Protein AF-A0A8H6VJY7-F1 (afdb_monomer_lite)

Radius of gyration: 23.69 Å; chains: 1; bounding box: 43×48×94 Å

Foldseek 3Di:
DPPPPPPQKDKDFPQVVVVLVVQVVVCVVPVVDWGKDKDFQPVPDDPQKDKAQLCVVCVVDPPPCPVPNRMIIIGGDDDPPRMDMGTSVLLLQLPPVDPDCVVVPDDDDRPNDPNVSNQVSLQVVLVSDDLQCSLLSSLLSCLNVCVPCVPVSLVSSLPGDHPPCVLPDPPLDDPDDDNSPRSSVSSSVSVVVSSVVPPDDDDPPVVVVVVVVVVVVVVVVCCPDPVNVVVVVVVVVVD

Sequence (239 aa):
MGEDRPTYFSSWSQSLCFVLSRARDEARRHPDCKTYISVLDTNKLTEDAVILHTSDMKSVIHGAFSRYAHECLAYGKIHSPAYATVSLADIEIAGLAYFNDSLLGAGYEQQSGDLQTGLSAAQKIADLFPDDVQVVVQAYLLAVKAEEHHDEILNALKNLDIPASWLGDAKLTSEINMHGSVDAARALAIIKDLIASKKPDTVSKTTIQSRRSMEKLEQERRDNTPVGAVWKQFSELGS

Organism: NCBI:txid685502

pLDDT: mean 72.51, std 16.52, range [36.56, 94.12]

Structure (mmCIF, N/CA/C/O backbone):
data_AF-A0A8H6VJY7-F1
#
_entry.id   AF-A0A8H6VJY7-F1
#
loop_
_atom_site.group_PDB
_atom_site.id
_atom_site.type_symbol
_atom_site.label_atom_id
_atom_site.label_alt_id
_atom_site.label_comp_id
_atom_site.label_asym_id
_atom_site.label_entity_id
_atom_site.label_seq_id
_atom_site.pdbx_PDB_ins_code
_atom_site.Cartn_x
_atom_site.Cartn_y
_atom_site.Cartn_z
_atom_site.occupancy
_atom_site.B_iso_or_equiv
_atom_site.auth_seq_id
_atom_site.auth_comp_id
_atom_site.auth_asym_id
_atom_site.auth_atom_id
_atom_site.pdbx_PDB_model_num
ATOM 1 N N . MET A 1 1 ? 4.635 -8.827 -38.091 1.00 38.94 1 MET A N 1
ATOM 2 C CA . MET A 1 1 ? 3.665 -8.897 -36.982 1.00 38.94 1 MET A CA 1
ATOM 3 C C . MET A 1 1 ? 4.148 -10.010 -36.079 1.00 38.94 1 MET A C 1
ATOM 5 O O . MET A 1 1 ? 4.195 -11.140 -36.542 1.00 38.94 1 MET A O 1
ATOM 9 N N . GLY A 1 2 ? 4.662 -9.685 -34.892 1.00 42.00 2 GLY A N 1
ATOM 10 C CA . GLY A 1 2 ? 5.022 -10.719 -33.923 1.00 42.00 2 GLY A CA 1
ATOM 11 C C . GLY A 1 2 ? 3.738 -11.379 -33.445 1.00 42.00 2 GLY A C 1
ATOM 12 O O . GLY A 1 2 ? 2.792 -10.668 -33.119 1.00 42.00 2 GLY A O 1
ATOM 13 N N . GLU A 1 3 ? 3.673 -12.706 -33.489 1.00 45.06 3 GLU A N 1
ATOM 14 C CA . GLU A 1 3 ? 2.581 -13.442 -32.859 1.00 45.06 3 GLU A CA 1
ATOM 15 C C . GLU A 1 3 ? 2.567 -13.078 -31.376 1.00 45.06 3 GLU A C 1
ATOM 17 O O . GLU A 1 3 ? 3.529 -13.352 -30.652 1.00 45.06 3 GLU A O 1
ATOM 22 N N . ASP A 1 4 ? 1.491 -12.417 -30.958 1.00 47.84 4 ASP A N 1
ATOM 23 C CA . ASP A 1 4 ? 1.190 -12.108 -29.569 1.00 47.84 4 ASP A CA 1
ATOM 24 C C . ASP A 1 4 ? 1.019 -13.452 -28.853 1.00 47.84 4 ASP A C 1
ATOM 26 O O . ASP A 1 4 ? -0.035 -14.087 -28.913 1.00 47.84 4 ASP A O 1
ATOM 30 N N . ARG A 1 5 ? 2.103 -13.979 -28.277 1.00 49.00 5 ARG A N 1
ATOM 31 C CA . ARG A 1 5 ? 2.013 -15.178 -27.447 1.00 49.00 5 ARG A CA 1
ATOM 32 C C . ARG A 1 5 ? 1.294 -14.746 -26.178 1.00 49.00 5 ARG A C 1
ATOM 34 O O . ARG A 1 5 ? 1.868 -13.946 -25.441 1.00 49.00 5 ARG A O 1
ATOM 41 N N . PRO A 1 6 ? 0.074 -15.238 -25.905 1.00 55.75 6 PRO A N 1
ATOM 42 C CA . PRO A 1 6 ? -0.624 -14.856 -24.694 1.00 55.75 6 PRO A CA 1
ATOM 43 C C . PRO A 1 6 ? 0.242 -15.246 -23.499 1.00 55.75 6 PRO A C 1
ATOM 45 O O . PRO A 1 6 ? 0.591 -16.415 -23.313 1.00 55.75 6 PRO A O 1
ATOM 48 N N . THR A 1 7 ? 0.626 -14.257 -22.698 1.00 55.25 7 THR A N 1
ATOM 49 C CA . THR A 1 7 ? 1.239 -14.521 -21.403 1.00 55.25 7 THR A CA 1
ATOM 50 C C . THR A 1 7 ? 0.140 -15.094 -20.519 1.00 55.25 7 THR A C 1
ATOM 52 O O . THR A 1 7 ? -0.769 -14.384 -20.101 1.00 55.25 7 THR A O 1
ATOM 55 N N . TYR A 1 8 ? 0.179 -16.404 -20.284 1.00 70.38 8 TYR A N 1
ATOM 56 C CA . TYR A 1 8 ? -0.870 -17.101 -19.534 1.00 70.38 8 TYR A CA 1
ATOM 57 C C . TYR A 1 8 ? -0.895 -16.744 -18.042 1.00 70.38 8 TYR A C 1
ATOM 59 O O . TYR A 1 8 ? -1.865 -17.052 -17.355 1.00 70.38 8 TYR A O 1
ATOM 67 N N . PHE A 1 9 ? 0.165 -16.114 -17.535 1.00 79.56 9 PHE A N 1
ATOM 68 C CA . PHE A 1 9 ? 0.280 -15.711 -16.143 1.00 79.56 9 PHE A CA 1
ATOM 69 C C . PHE A 1 9 ? 1.043 -14.391 -16.005 1.00 79.56 9 PHE A C 1
ATOM 71 O O . PHE A 1 9 ? 1.867 -14.038 -16.846 1.00 79.56 9 PHE A O 1
ATOM 78 N N . SER A 1 10 ? 0.805 -13.683 -14.908 1.00 84.12 10 SER A N 1
ATOM 79 C CA . SER A 1 10 ? 1.611 -12.542 -14.463 1.00 84.12 10 SER A CA 1
ATOM 80 C C . SER A 1 10 ? 2.251 -12.868 -13.113 1.00 84.12 10 SER A C 1
ATOM 82 O O . SER A 1 10 ? 1.653 -13.585 -12.312 1.00 84.12 10 SER A O 1
ATOM 84 N N . SER A 1 11 ? 3.478 -12.393 -12.879 1.00 86.62 11 SER A N 1
ATOM 85 C CA . SER A 1 11 ? 4.140 -12.537 -11.577 1.00 86.62 11 SER A CA 1
ATOM 86 C C . SER A 1 11 ? 3.848 -11.323 -10.698 1.00 86.62 11 SER A C 1
ATOM 88 O O . SER A 1 11 ? 3.899 -10.183 -11.163 1.00 86.62 11 SER A O 1
ATOM 90 N N . TRP A 1 12 ? 3.538 -11.588 -9.434 1.00 88.56 12 TRP A N 1
ATOM 91 C CA . TRP A 1 12 ? 3.196 -10.615 -8.406 1.00 88.56 12 TRP A CA 1
ATOM 92 C C . TRP A 1 12 ? 4.016 -10.896 -7.152 1.00 88.56 12 TRP A C 1
ATOM 94 O O . TRP A 1 12 ? 4.392 -12.033 -6.901 1.00 88.56 12 TRP A O 1
ATOM 104 N N . SER A 1 13 ? 4.278 -9.879 -6.335 1.00 84.62 13 SER A N 1
ATOM 105 C CA . SER A 1 13 ? 5.002 -10.027 -5.069 1.00 84.62 13 SER A CA 1
ATOM 106 C C . SER A 1 13 ? 4.197 -9.405 -3.939 1.00 84.62 13 SER A C 1
ATOM 108 O O . SER A 1 13 ? 3.707 -8.285 -4.065 1.00 84.62 13 SER A O 1
ATOM 110 N N . GLN A 1 14 ? 4.112 -10.111 -2.811 1.00 75.94 14 GLN A N 1
ATOM 111 C CA . GLN A 1 14 ? 3.552 -9.561 -1.571 1.00 75.94 14 GLN A CA 1
ATOM 112 C C . GLN A 1 14 ? 4.544 -8.634 -0.851 1.00 75.94 14 GLN A C 1
ATOM 114 O O . GLN A 1 14 ? 4.160 -7.851 0.014 1.00 75.94 14 GLN A O 1
ATOM 119 N N . SER A 1 15 ? 5.836 -8.707 -1.195 1.00 74.81 15 SER A N 1
ATOM 120 C CA . SER A 1 15 ? 6.858 -7.825 -0.636 1.00 74.81 15 SER A CA 1
ATOM 121 C C . SER A 1 15 ? 6.846 -6.485 -1.363 1.00 74.81 15 SER A C 1
ATOM 123 O O . SER A 1 15 ? 7.416 -6.351 -2.450 1.00 74.81 15 SER A O 1
ATOM 125 N N . LEU A 1 16 ? 6.238 -5.476 -0.736 1.00 75.56 16 LEU A N 1
ATOM 126 C CA . LEU A 1 16 ? 6.249 -4.113 -1.263 1.00 75.56 16 LEU A CA 1
ATOM 127 C C . LEU A 1 16 ? 7.675 -3.553 -1.363 1.00 75.56 16 LEU A C 1
ATOM 129 O O . LEU A 1 16 ? 7.988 -2.850 -2.313 1.00 75.56 16 LEU A O 1
ATOM 133 N N . CYS A 1 17 ? 8.569 -3.924 -0.446 1.00 73.25 17 CYS A N 1
ATOM 134 C CA . CYS A 1 17 ? 9.979 -3.525 -0.466 1.00 73.25 17 CYS A CA 1
ATOM 135 C C . CYS A 1 17 ? 10.674 -3.982 -1.756 1.00 73.25 17 CYS A C 1
ATOM 137 O O . CYS A 1 17 ? 11.338 -3.192 -2.429 1.00 73.25 17 CYS A O 1
ATOM 139 N N . PHE A 1 18 ? 10.476 -5.251 -2.128 1.00 77.44 18 PHE A N 1
ATOM 140 C CA . PHE A 1 18 ? 10.986 -5.796 -3.382 1.00 77.44 18 PHE A CA 1
ATOM 141 C C . PHE A 1 18 ? 10.383 -5.074 -4.592 1.00 77.44 18 PHE A C 1
ATOM 143 O O . PHE A 1 18 ? 11.117 -4.674 -5.496 1.00 77.44 18 PHE A O 1
ATOM 150 N N . VAL A 1 19 ? 9.063 -4.854 -4.589 1.00 83.81 19 VAL A N 1
ATOM 151 C CA . VAL A 1 19 ? 8.359 -4.149 -5.673 1.00 83.81 19 VAL A CA 1
ATOM 152 C C . VAL A 1 19 ? 8.885 -2.723 -5.840 1.00 83.81 19 VAL A C 1
ATOM 154 O O . VAL A 1 19 ? 9.162 -2.312 -6.962 1.00 83.81 19 VAL A O 1
ATOM 157 N N . LEU A 1 20 ? 9.087 -1.986 -4.746 1.00 82.94 20 LEU A N 1
ATOM 158 C CA . LEU A 1 20 ? 9.604 -0.618 -4.775 1.00 82.94 20 LEU A CA 1
ATOM 159 C C . LEU A 1 20 ? 11.051 -0.560 -5.263 1.00 82.94 20 LEU A C 1
ATOM 161 O O . LEU A 1 20 ? 11.378 0.294 -6.083 1.00 82.94 20 LEU A O 1
ATOM 165 N N . SER A 1 21 ? 11.907 -1.485 -4.820 1.00 81.12 21 SER A N 1
ATOM 166 C CA . SER A 1 21 ? 13.283 -1.590 -5.322 1.00 81.12 21 SER A CA 1
ATOM 167 C C . SER A 1 21 ? 13.304 -1.802 -6.840 1.00 81.12 21 SER A C 1
ATOM 169 O O . SER A 1 21 ? 13.981 -1.064 -7.556 1.00 81.12 21 SER A O 1
ATOM 171 N N . ARG A 1 22 ? 12.488 -2.734 -7.348 1.00 85.62 22 ARG A N 1
ATOM 172 C CA . ARG A 1 22 ? 12.353 -2.980 -8.790 1.00 85.62 22 ARG A CA 1
ATOM 173 C C . ARG A 1 22 ? 11.789 -1.776 -9.538 1.00 85.62 22 ARG A C 1
ATOM 175 O O . ARG A 1 22 ? 12.340 -1.403 -10.567 1.00 85.62 22 ARG A O 1
ATOM 182 N N . ALA A 1 23 ? 10.733 -1.153 -9.020 1.00 89.12 23 ALA A N 1
ATOM 183 C CA . ALA A 1 23 ? 10.110 0.016 -9.635 1.00 89.12 23 ALA A CA 1
ATOM 184 C C . ALA A 1 23 ? 11.097 1.187 -9.758 1.00 89.12 23 ALA A C 1
ATOM 186 O O . ALA A 1 23 ? 11.146 1.841 -10.796 1.00 89.12 23 ALA A O 1
ATOM 187 N N . ARG A 1 24 ? 11.935 1.418 -8.742 1.00 87.50 24 ARG A N 1
ATOM 188 C CA . ARG A 1 24 ? 12.992 2.440 -8.789 1.00 87.50 24 ARG A CA 1
ATOM 189 C C . ARG A 1 24 ? 14.054 2.128 -9.831 1.00 87.50 24 ARG A C 1
ATOM 191 O O . ARG A 1 24 ? 14.467 3.027 -10.556 1.00 87.50 24 ARG A O 1
ATOM 198 N N . ASP A 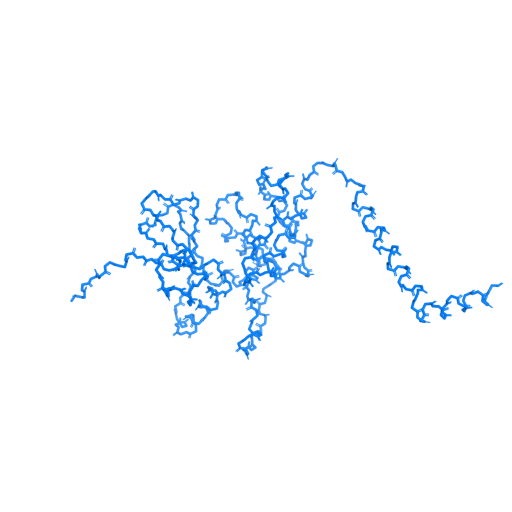1 25 ? 14.483 0.874 -9.932 1.00 88.12 25 ASP A N 1
ATOM 199 C CA . ASP A 1 25 ? 15.432 0.469 -10.969 1.00 88.12 25 ASP A CA 1
ATOM 200 C C . ASP A 1 25 ? 14.862 0.680 -12.376 1.00 88.12 25 ASP A C 1
ATOM 202 O O . ASP A 1 25 ? 15.576 1.180 -13.247 1.00 88.12 25 ASP A O 1
ATOM 206 N N . GLU A 1 26 ? 13.583 0.366 -12.599 1.00 89.75 26 GLU A N 1
ATOM 207 C CA . GLU A 1 26 ? 12.917 0.658 -13.874 1.00 89.75 26 GLU A CA 1
ATOM 208 C C . GLU A 1 26 ? 12.810 2.166 -14.134 1.00 89.75 26 GLU A C 1
ATOM 210 O O . GLU A 1 26 ? 13.147 2.619 -15.228 1.00 89.75 26 GLU A O 1
ATOM 215 N N . ALA A 1 27 ? 12.440 2.961 -13.126 1.00 90.44 27 ALA A N 1
ATOM 216 C CA . ALA A 1 27 ? 12.381 4.418 -13.238 1.00 90.44 27 ALA A CA 1
ATOM 217 C C . ALA A 1 27 ? 13.748 5.029 -13.598 1.00 90.44 27 ALA A C 1
ATOM 219 O O . ALA A 1 27 ? 13.822 5.948 -14.409 1.00 90.44 27 ALA A O 1
ATOM 220 N N . ARG A 1 28 ? 14.850 4.489 -13.054 1.00 88.88 28 ARG A N 1
ATOM 221 C CA . ARG A 1 28 ? 16.221 4.912 -13.401 1.00 88.88 28 ARG A CA 1
ATOM 222 C C . ARG A 1 28 ? 16.607 4.537 -14.831 1.00 88.88 28 ARG A C 1
ATOM 224 O O . ARG A 1 28 ? 17.318 5.298 -15.480 1.00 88.88 28 ARG A O 1
ATOM 231 N N . ARG A 1 29 ? 16.175 3.371 -15.325 1.00 91.75 29 ARG A N 1
ATOM 232 C CA . ARG A 1 29 ? 16.432 2.941 -16.714 1.00 91.75 29 ARG A CA 1
ATOM 233 C C . ARG A 1 29 ? 15.603 3.722 -17.729 1.00 91.75 29 ARG A C 1
ATOM 235 O O . ARG A 1 29 ? 16.045 3.887 -18.864 1.00 91.75 29 ARG A O 1
ATOM 242 N N . HIS A 1 30 ? 14.433 4.205 -17.320 1.00 91.75 30 HIS A N 1
ATOM 243 C CA . HIS A 1 30 ? 13.478 4.909 -18.170 1.00 91.75 30 HIS A CA 1
ATOM 244 C C . HIS A 1 30 ? 13.050 6.252 -17.547 1.00 91.75 30 HIS A C 1
ATOM 246 O O . HIS A 1 30 ? 11.881 6.411 -17.193 1.00 91.75 30 HIS A O 1
ATOM 252 N N . PRO A 1 31 ? 13.962 7.239 -17.436 1.00 90.69 31 PRO A N 1
ATOM 253 C CA . PRO A 1 31 ? 13.711 8.484 -16.699 1.00 90.69 31 PRO A CA 1
ATOM 254 C C . PRO A 1 31 ? 12.588 9.346 -17.293 1.00 90.69 31 PRO A C 1
ATOM 256 O O . PRO A 1 31 ? 11.928 10.085 -16.567 1.00 90.69 31 PRO A O 1
ATOM 259 N N . ASP A 1 32 ? 12.327 9.225 -18.595 1.00 94.12 32 ASP A N 1
ATOM 260 C CA . ASP A 1 32 ? 11.250 9.957 -19.274 1.00 94.12 32 ASP A CA 1
ATOM 261 C C . ASP A 1 32 ? 9.871 9.289 -19.106 1.00 94.12 32 ASP A C 1
ATOM 263 O O . ASP A 1 32 ? 8.849 9.820 -19.551 1.00 94.12 32 ASP A O 1
ATOM 267 N N . CYS A 1 33 ? 9.820 8.105 -18.487 1.00 92.94 33 CYS A N 1
ATOM 268 C CA . CYS A 1 33 ? 8.603 7.327 -18.301 1.00 92.94 33 CYS A CA 1
ATOM 269 C C . CYS A 1 33 ? 8.094 7.420 -16.862 1.00 92.94 33 CYS A C 1
ATOM 271 O O . CYS A 1 33 ? 8.835 7.296 -15.888 1.00 92.94 33 CYS A O 1
ATOM 273 N N . LYS A 1 34 ? 6.774 7.556 -16.717 1.00 93.00 34 LYS A N 1
ATOM 274 C CA . LYS A 1 34 ? 6.127 7.415 -15.411 1.00 93.00 34 LYS A CA 1
ATOM 275 C C . LYS A 1 34 ? 6.095 5.943 -15.019 1.00 93.00 34 LYS A C 1
ATOM 277 O O . LYS A 1 34 ? 5.595 5.113 -15.775 1.00 93.00 34 LYS A O 1
ATOM 282 N N . THR A 1 35 ? 6.588 5.641 -13.823 1.00 92.62 35 THR A N 1
ATOM 283 C CA . THR A 1 35 ? 6.544 4.289 -13.262 1.00 92.62 35 THR A CA 1
ATOM 284 C C . THR A 1 35 ? 5.314 4.119 -12.386 1.00 92.62 35 THR A C 1
ATOM 286 O O . THR A 1 35 ? 4.997 4.971 -11.550 1.00 92.62 35 THR A O 1
ATOM 289 N N . TYR A 1 36 ? 4.633 2.995 -12.577 1.00 92.50 36 TYR A N 1
ATOM 290 C CA . TYR A 1 36 ? 3.424 2.642 -11.857 1.00 92.50 36 TYR A CA 1
ATOM 291 C C . TYR A 1 36 ? 3.557 1.261 -11.223 1.00 92.50 36 TYR A C 1
ATOM 293 O O . TYR A 1 36 ? 4.165 0.355 -11.789 1.00 92.50 36 TYR A O 1
ATOM 301 N N . ILE A 1 37 ? 2.947 1.107 -10.056 1.00 90.56 37 ILE A N 1
ATOM 302 C CA . ILE A 1 37 ? 2.855 -0.134 -9.304 1.00 90.56 37 ILE A CA 1
ATOM 303 C C . ILE A 1 37 ? 1.411 -0.607 -9.384 1.00 90.56 37 ILE A C 1
ATOM 305 O O . ILE A 1 37 ? 0.483 0.121 -9.031 1.00 90.56 37 ILE A O 1
ATOM 309 N N . SER A 1 38 ? 1.221 -1.826 -9.876 1.00 89.75 38 SER A N 1
ATOM 310 C CA . SER A 1 38 ? -0.093 -2.463 -9.861 1.00 89.75 38 SER A CA 1
ATOM 311 C C . SER A 1 38 ? -0.315 -3.130 -8.511 1.00 89.75 38 SER A C 1
ATOM 313 O O . SER A 1 38 ? 0.586 -3.782 -7.984 1.00 89.75 38 SER A O 1
ATOM 315 N N . VAL A 1 39 ? -1.516 -2.977 -7.964 1.00 86.75 39 VAL A N 1
ATOM 316 C CA . VAL A 1 39 ? -1.945 -3.601 -6.712 1.00 86.75 39 VAL A CA 1
ATOM 317 C C . VAL A 1 39 ? -3.144 -4.486 -7.001 1.00 86.75 39 VAL A C 1
ATOM 319 O O . VAL A 1 39 ? -4.054 -4.083 -7.726 1.00 86.75 39 VAL A O 1
ATOM 322 N N . LEU A 1 40 ? -3.121 -5.693 -6.444 1.00 86.19 40 LEU A N 1
ATOM 323 C CA . LEU A 1 40 ? -4.146 -6.707 -6.641 1.00 86.19 40 LEU A CA 1
ATOM 324 C C . LEU A 1 40 ? -4.923 -6.939 -5.343 1.00 86.19 40 LEU A C 1
ATOM 326 O O . LEU A 1 40 ? -4.338 -7.310 -4.327 1.00 86.19 40 LEU A O 1
ATOM 330 N N . ASP A 1 41 ? -6.239 -6.764 -5.399 1.00 82.81 41 ASP A N 1
ATOM 331 C CA . ASP A 1 41 ? -7.171 -7.124 -4.337 1.00 82.81 41 ASP A CA 1
ATOM 332 C C . ASP A 1 41 ? -7.678 -8.550 -4.572 1.00 82.81 41 ASP A C 1
ATOM 334 O O . ASP A 1 41 ? -8.574 -8.808 -5.381 1.00 82.81 41 ASP A O 1
ATOM 338 N N . THR A 1 42 ? -7.068 -9.496 -3.859 1.00 82.62 42 THR A N 1
ATOM 339 C CA . THR A 1 42 ? -7.376 -10.924 -4.018 1.00 82.62 42 THR A CA 1
ATOM 340 C C . THR A 1 42 ? -8.791 -11.302 -3.576 1.00 82.62 42 THR A C 1
ATOM 342 O O . THR A 1 42 ? -9.318 -12.296 -4.069 1.00 82.62 42 THR A O 1
ATOM 345 N N . ASN A 1 43 ? -9.453 -10.491 -2.741 1.00 79.75 43 ASN A N 1
ATOM 346 C CA . ASN A 1 43 ? -10.834 -10.742 -2.309 1.00 79.75 43 ASN A CA 1
ATOM 347 C C . ASN A 1 43 ? -11.863 -10.440 -3.407 1.00 79.75 43 ASN A C 1
ATOM 349 O O . ASN A 1 43 ? -13.015 -10.857 -3.312 1.00 79.75 43 ASN A O 1
ATOM 353 N N . LYS A 1 44 ? -11.458 -9.700 -4.443 1.00 83.25 44 LYS A N 1
ATOM 354 C CA . LYS A 1 44 ? -12.309 -9.296 -5.569 1.00 83.25 44 LYS A CA 1
ATOM 355 C C . LYS A 1 44 ? -12.039 -10.081 -6.845 1.00 83.25 44 LYS A C 1
ATOM 357 O O . LYS A 1 44 ? -12.603 -9.758 -7.891 1.00 83.25 44 LYS A O 1
ATOM 362 N N . LEU A 1 45 ? -11.154 -11.072 -6.789 1.00 84.62 45 LEU A N 1
ATOM 363 C CA . LEU A 1 45 ? -10.898 -11.930 -7.934 1.00 84.62 45 LEU A CA 1
ATOM 364 C C . LEU A 1 45 ? -12.159 -12.722 -8.281 1.00 84.62 45 LEU A C 1
ATOM 366 O O . LEU A 1 45 ? -12.832 -13.281 -7.418 1.00 84.62 45 LEU A O 1
ATOM 370 N N . THR A 1 46 ? -12.474 -12.749 -9.569 1.00 83.25 46 THR A N 1
ATOM 371 C CA . THR A 1 46 ? -13.526 -13.594 -10.134 1.00 83.25 46 THR A CA 1
ATOM 372 C C . THR A 1 46 ? -13.054 -15.042 -10.223 1.00 83.25 46 THR A C 1
ATOM 374 O O . THR A 1 46 ? -11.852 -15.296 -10.250 1.00 83.25 46 THR A O 1
ATOM 377 N N . GLU A 1 47 ? -13.983 -15.983 -10.389 1.00 81.81 47 GLU A N 1
ATOM 378 C CA . GLU A 1 47 ? -13.680 -17.421 -10.520 1.00 81.81 47 GLU A CA 1
ATOM 379 C C . GLU A 1 47 ? -12.732 -17.758 -11.692 1.00 81.81 47 GLU A C 1
ATOM 381 O O . GLU A 1 47 ? -12.048 -18.778 -11.663 1.00 81.81 47 GLU A O 1
ATOM 386 N N . ASP A 1 48 ? -12.627 -16.870 -12.686 1.00 83.25 48 ASP A N 1
ATOM 387 C CA . ASP A 1 48 ? -11.725 -17.001 -13.838 1.00 83.25 48 ASP A CA 1
ATOM 388 C C . ASP A 1 48 ? -10.249 -16.664 -13.537 1.00 83.25 48 ASP A C 1
ATOM 390 O O . ASP A 1 48 ? -9.402 -16.769 -14.431 1.00 83.25 48 ASP A O 1
ATOM 394 N N . ALA A 1 49 ? -9.928 -16.222 -12.316 1.00 86.06 49 ALA A N 1
ATOM 395 C CA . ALA A 1 49 ? -8.581 -15.850 -11.900 1.00 86.06 49 ALA A CA 1
ATOM 396 C C . ALA A 1 49 ? -8.107 -16.697 -10.713 1.00 86.06 49 ALA A C 1
ATOM 398 O O . ALA A 1 49 ? -8.797 -16.841 -9.706 1.00 86.06 49 ALA A O 1
ATOM 399 N N . VAL A 1 50 ? -6.888 -17.227 -10.812 1.00 86.56 50 VAL A N 1
ATOM 400 C CA . VAL A 1 50 ? -6.284 -18.084 -9.786 1.00 86.56 50 VAL A CA 1
ATOM 401 C C . VAL A 1 50 ? -4.947 -17.500 -9.357 1.00 86.56 50 VAL A C 1
ATOM 403 O O . VAL A 1 50 ? -4.101 -17.190 -10.198 1.00 86.56 50 VAL A O 1
ATOM 406 N N . ILE A 1 51 ? -4.741 -17.392 -8.044 1.00 86.88 51 ILE A N 1
ATOM 407 C CA . ILE A 1 51 ? -3.454 -17.020 -7.451 1.00 86.88 51 ILE A CA 1
ATOM 408 C C . ILE A 1 51 ? -2.749 -18.282 -6.978 1.00 86.88 51 ILE A C 1
ATOM 410 O O . ILE A 1 51 ? -3.262 -19.025 -6.145 1.00 86.88 51 ILE A O 1
ATOM 414 N N . LEU A 1 52 ? -1.559 -18.521 -7.518 1.00 85.25 52 LEU A N 1
ATOM 415 C CA . LEU A 1 52 ? -0.716 -19.655 -7.174 1.00 85.25 52 LEU A CA 1
ATOM 416 C C . LEU A 1 52 ? 0.510 -19.153 -6.417 1.00 85.25 52 LEU A C 1
ATOM 418 O O . LEU A 1 52 ? 1.358 -18.457 -6.978 1.00 85.25 52 LEU A O 1
ATOM 422 N N . HIS A 1 53 ? 0.627 -19.513 -5.142 1.00 82.81 53 HIS A N 1
ATOM 423 C CA . HIS A 1 53 ? 1.816 -19.199 -4.359 1.00 82.81 53 HIS A CA 1
ATOM 424 C C . HIS A 1 53 ? 2.981 -20.087 -4.801 1.00 82.81 53 HIS A C 1
ATOM 426 O O . HIS A 1 53 ? 2.886 -21.317 -4.832 1.00 82.81 53 HIS A O 1
ATOM 432 N N . THR A 1 54 ? 4.110 -19.467 -5.139 1.00 82.00 54 THR A N 1
ATOM 433 C CA . THR A 1 54 ? 5.305 -20.192 -5.599 1.00 82.00 54 THR A CA 1
ATOM 434 C C . THR A 1 54 ? 5.868 -21.138 -4.533 1.00 82.00 54 THR A C 1
ATOM 436 O O . THR A 1 54 ? 6.412 -22.192 -4.874 1.00 82.00 54 THR A O 1
ATOM 439 N N . SER A 1 55 ? 5.697 -20.804 -3.248 1.00 75.75 55 SER A N 1
ATOM 440 C CA . SER A 1 55 ? 6.030 -21.664 -2.105 1.00 75.75 55 SER A CA 1
ATOM 441 C C . SER A 1 55 ? 5.297 -22.999 -2.154 1.00 75.75 55 SER A C 1
ATOM 443 O O . SER A 1 55 ? 5.903 -24.045 -1.920 1.00 75.75 55 SER A O 1
ATOM 445 N N . ASP A 1 56 ? 4.018 -22.967 -2.515 1.00 77.56 56 ASP A N 1
ATOM 446 C CA . ASP A 1 56 ? 3.146 -24.137 -2.516 1.00 77.56 56 ASP A CA 1
ATOM 447 C C . ASP A 1 56 ? 3.427 -24.974 -3.761 1.00 77.56 56 ASP A C 1
ATOM 449 O O . ASP A 1 56 ? 3.580 -26.196 -3.691 1.00 77.56 56 ASP A O 1
ATOM 453 N N . MET A 1 57 ? 3.636 -24.303 -4.898 1.00 77.75 57 MET A N 1
ATOM 454 C CA . MET A 1 57 ? 4.029 -24.942 -6.152 1.00 77.75 57 MET A CA 1
ATOM 455 C C . MET A 1 57 ? 5.367 -25.679 -6.064 1.00 77.75 57 MET A C 1
ATOM 457 O O . MET A 1 57 ? 5.537 -26.686 -6.749 1.00 77.75 57 MET A O 1
ATOM 461 N N . LYS A 1 58 ? 6.302 -25.244 -5.210 1.00 76.62 58 LYS A N 1
ATOM 462 C CA . LYS A 1 58 ? 7.581 -25.943 -4.981 1.00 76.62 58 LYS A CA 1
ATOM 463 C C . LYS A 1 58 ? 7.378 -27.394 -4.535 1.00 76.62 58 LYS A C 1
ATOM 465 O O . LYS A 1 58 ? 8.182 -28.255 -4.887 1.00 76.62 58 LYS A O 1
ATOM 470 N N . SER A 1 59 ? 6.330 -27.661 -3.753 1.00 72.12 59 SER A N 1
ATOM 471 C CA . SER A 1 59 ? 6.019 -29.017 -3.282 1.00 72.12 59 SER A CA 1
ATOM 472 C C . SER A 1 59 ? 5.534 -29.931 -4.414 1.00 72.12 59 SER A C 1
ATOM 474 O O . SER A 1 59 ? 5.797 -31.132 -4.399 1.00 72.12 59 SER A O 1
ATOM 476 N N . VAL A 1 60 ? 4.888 -29.346 -5.425 1.00 77.19 60 VAL A N 1
ATOM 477 C CA . VAL A 1 60 ? 4.306 -30.049 -6.574 1.00 77.19 60 VAL A CA 1
ATOM 478 C C . VAL A 1 60 ? 5.326 -30.205 -7.703 1.00 77.19 60 VAL A C 1
ATOM 480 O O . VAL A 1 60 ? 5.420 -31.261 -8.324 1.00 77.19 60 VAL A O 1
ATOM 483 N N . ILE A 1 61 ? 6.127 -29.169 -7.958 1.00 78.94 61 ILE A N 1
ATOM 484 C CA . ILE A 1 61 ? 7.112 -29.118 -9.038 1.00 78.94 61 ILE A CA 1
ATOM 485 C C . ILE A 1 61 ? 8.508 -29.050 -8.414 1.00 78.94 61 ILE A C 1
ATOM 487 O O . ILE A 1 61 ? 9.047 -27.975 -8.139 1.00 78.94 61 ILE A O 1
ATOM 491 N N . HIS A 1 62 ? 9.093 -30.228 -8.183 1.00 73.44 62 HIS A N 1
ATOM 492 C CA . HIS A 1 62 ? 10.393 -30.378 -7.528 1.00 73.44 62 HIS A CA 1
ATOM 493 C C . HIS A 1 62 ? 11.476 -29.495 -8.172 1.00 73.44 62 HIS A C 1
ATOM 495 O O . HIS A 1 62 ? 11.782 -29.614 -9.356 1.00 73.44 62 HIS A O 1
ATOM 501 N N . GLY A 1 63 ? 12.078 -28.617 -7.365 1.00 65.19 63 GLY A N 1
ATOM 502 C CA . GLY A 1 63 ? 13.179 -27.735 -7.770 1.00 65.19 63 GLY A CA 1
ATOM 503 C C . GLY A 1 63 ? 12.759 -26.420 -8.439 1.00 65.19 63 GLY A C 1
ATOM 504 O O . GLY A 1 63 ? 13.572 -25.493 -8.492 1.00 65.19 63 GLY A O 1
ATOM 505 N N . ALA A 1 64 ? 11.506 -26.284 -8.880 1.00 65.88 64 ALA A N 1
ATOM 506 C CA . ALA A 1 64 ? 11.010 -25.050 -9.483 1.00 65.88 64 ALA A CA 1
ATOM 507 C C . ALA A 1 64 ? 10.737 -23.956 -8.428 1.00 65.88 64 ALA A C 1
ATOM 509 O O . ALA A 1 64 ? 10.508 -24.239 -7.253 1.00 65.88 64 ALA A O 1
ATOM 510 N N . PHE A 1 65 ? 10.805 -22.690 -8.855 1.00 69.00 65 PHE A N 1
ATOM 511 C CA . PHE A 1 65 ? 10.410 -21.481 -8.101 1.00 69.00 65 PHE A CA 1
ATOM 512 C C . PHE A 1 65 ? 11.118 -21.190 -6.768 1.00 69.00 65 PHE A C 1
ATOM 514 O O . PHE A 1 65 ? 10.810 -20.207 -6.102 1.00 69.00 65 PHE A O 1
ATOM 521 N N . SER A 1 66 ? 12.142 -21.962 -6.406 1.00 65.75 66 SER A N 1
ATOM 522 C CA . SER A 1 66 ? 12.929 -21.767 -5.180 1.00 65.75 66 SER A CA 1
ATOM 523 C C . SER A 1 66 ? 13.583 -20.379 -5.058 1.00 65.75 66 SER A C 1
ATOM 525 O O . SER A 1 66 ? 13.804 -19.910 -3.946 1.00 65.75 66 SER A O 1
ATOM 527 N N . ARG A 1 67 ? 13.845 -19.697 -6.182 1.00 68.81 67 ARG A N 1
ATOM 528 C CA . ARG A 1 67 ? 14.375 -18.319 -6.227 1.00 68.81 67 ARG A CA 1
ATOM 529 C C . ARG A 1 67 ? 13.309 -17.226 -6.069 1.00 68.81 67 ARG A C 1
ATOM 531 O O . ARG A 1 67 ? 13.668 -16.075 -5.856 1.00 68.81 67 ARG A O 1
ATOM 538 N N . TYR A 1 68 ? 12.031 -17.585 -6.160 1.00 72.69 68 TYR A N 1
ATOM 539 C CA . TYR A 1 68 ? 10.901 -16.658 -6.250 1.00 72.69 68 TYR A CA 1
ATOM 540 C C . TYR A 1 68 ? 9.879 -16.887 -5.138 1.00 72.69 68 TYR A C 1
ATOM 542 O O . TYR A 1 68 ? 8.719 -16.565 -5.311 1.00 72.69 68 TYR A O 1
ATOM 550 N N . ALA A 1 69 ? 10.292 -17.426 -3.986 1.00 69.56 69 ALA A N 1
ATOM 551 C CA . ALA A 1 69 ? 9.386 -17.805 -2.893 1.00 69.56 69 ALA A CA 1
ATOM 552 C C . ALA A 1 69 ? 8.539 -16.649 -2.306 1.00 69.56 69 ALA A C 1
ATOM 554 O O . ALA A 1 69 ? 7.631 -16.898 -1.520 1.00 69.56 69 ALA A O 1
ATOM 555 N N . HIS A 1 70 ? 8.854 -15.399 -2.654 1.00 70.12 70 HIS A N 1
ATOM 556 C CA . HIS A 1 70 ? 8.102 -14.192 -2.293 1.00 70.12 70 HIS A CA 1
ATOM 557 C C . HIS A 1 70 ? 7.069 -13.779 -3.357 1.00 70.12 70 HIS A C 1
ATOM 559 O O . HIS A 1 70 ? 6.317 -12.825 -3.146 1.00 70.12 70 HIS A O 1
ATOM 565 N N . GLU A 1 71 ? 7.051 -14.469 -4.498 1.00 82.19 71 GLU A N 1
ATOM 566 C CA . GLU A 1 71 ? 6.155 -14.207 -5.615 1.00 82.19 71 GLU A CA 1
ATOM 567 C C . GLU A 1 71 ? 4.933 -15.136 -5.588 1.00 82.19 71 GLU A C 1
ATOM 569 O O . GLU A 1 71 ? 4.967 -16.267 -5.086 1.00 82.19 71 GLU A O 1
ATOM 574 N N . CYS A 1 72 ? 3.852 -14.673 -6.196 1.00 86.31 72 CYS A N 1
ATOM 575 C CA . CYS A 1 72 ? 2.717 -15.477 -6.609 1.00 86.31 72 CYS A CA 1
ATOM 576 C C . CYS A 1 72 ? 2.471 -15.291 -8.110 1.00 86.31 72 CYS A C 1
ATOM 578 O O . CYS A 1 72 ? 2.778 -14.253 -8.698 1.00 86.31 72 CYS A O 1
ATOM 580 N N . LEU A 1 73 ? 1.934 -16.327 -8.746 1.00 87.88 73 LEU A N 1
ATOM 581 C CA . LEU A 1 73 ? 1.543 -16.299 -10.148 1.00 87.88 73 LEU A CA 1
ATOM 582 C C . LEU A 1 73 ? 0.038 -16.077 -10.217 1.00 87.88 73 LEU A C 1
ATOM 584 O O . LEU A 1 73 ? -0.726 -16.876 -9.678 1.00 87.88 73 LEU A O 1
ATOM 588 N N . ALA A 1 74 ? -0.383 -15.012 -10.888 1.00 88.06 74 ALA A N 1
ATOM 589 C CA . ALA A 1 74 ? -1.783 -14.794 -11.211 1.00 88.06 74 ALA A CA 1
ATOM 590 C C . ALA A 1 74 ? -2.062 -15.341 -12.613 1.00 88.06 74 ALA A C 1
ATOM 592 O O . ALA A 1 74 ? -1.503 -14.852 -13.599 1.00 88.06 74 ALA A O 1
ATOM 593 N N . TYR A 1 75 ? -2.903 -16.368 -12.685 1.00 87.81 75 TYR A N 1
ATOM 594 C CA . TYR A 1 75 ? -3.383 -16.981 -13.920 1.00 87.81 75 TYR A CA 1
ATOM 595 C C . TYR A 1 75 ? -4.813 -16.522 -14.206 1.00 87.81 75 TYR A C 1
ATOM 597 O O . TYR A 1 75 ? -5.624 -16.445 -13.286 1.00 87.81 75 TYR A O 1
ATOM 605 N N . GLY A 1 76 ? -5.131 -16.269 -15.476 1.00 85.12 76 GLY A N 1
ATOM 606 C CA . GLY A 1 76 ? -6.465 -15.841 -15.905 1.00 85.12 76 GLY A CA 1
ATOM 607 C C . GLY A 1 76 ? -6.597 -14.332 -16.113 1.00 85.12 76 GLY A C 1
ATOM 608 O O . GLY A 1 76 ? -5.613 -13.588 -16.090 1.00 85.12 76 GLY A O 1
ATOM 609 N N . LYS A 1 77 ? -7.823 -13.872 -16.385 1.00 84.50 77 LYS A N 1
ATOM 610 C CA . LYS A 1 77 ? -8.099 -12.451 -16.637 1.00 84.50 77 LYS A CA 1
ATOM 611 C C . LYS A 1 77 ? -8.420 -11.740 -15.330 1.00 84.50 77 LYS A C 1
ATOM 613 O O . LYS A 1 77 ? -9.368 -12.095 -14.640 1.00 84.50 77 LYS A O 1
ATOM 618 N N . ILE A 1 78 ? -7.646 -10.704 -15.025 1.00 84.00 78 ILE A N 1
ATOM 619 C CA . ILE A 1 78 ? -7.883 -9.833 -13.874 1.00 84.00 78 ILE A CA 1
ATOM 620 C C . ILE A 1 78 ? -8.630 -8.597 -14.370 1.00 84.00 78 ILE A C 1
ATOM 622 O O . ILE A 1 78 ? -8.145 -7.874 -15.242 1.00 84.00 78 ILE A O 1
ATOM 626 N N . HIS A 1 79 ? -9.817 -8.361 -13.822 1.00 82.19 79 HIS A N 1
ATOM 627 C CA . HIS A 1 79 ? -10.673 -7.238 -14.189 1.00 82.19 79 HIS A CA 1
ATOM 628 C C . HIS A 1 79 ? -10.773 -6.222 -13.051 1.00 82.19 79 HIS A C 1
ATOM 630 O O . HIS A 1 79 ? -10.589 -6.552 -11.882 1.00 82.19 79 HIS A O 1
ATOM 636 N N . SER A 1 80 ? -11.089 -4.971 -13.385 1.00 77.06 80 SER A N 1
ATOM 637 C CA . SER A 1 80 ? -11.531 -4.000 -12.381 1.00 77.06 80 SER A CA 1
ATOM 638 C C . SER A 1 80 ? -12.844 -4.504 -11.750 1.00 77.06 80 SER A C 1
ATOM 640 O O . SER A 1 80 ? -13.673 -5.046 -12.486 1.00 77.06 80 SER A O 1
ATOM 642 N N . PRO A 1 81 ? -13.053 -4.378 -10.424 1.00 80.38 81 PRO A N 1
ATOM 643 C CA . PRO A 1 81 ? -12.269 -3.599 -9.460 1.00 80.38 81 PRO A CA 1
ATOM 644 C C . PRO A 1 81 ? -11.194 -4.394 -8.697 1.00 80.38 81 PRO A C 1
ATOM 646 O O . PRO A 1 81 ? -10.755 -3.943 -7.641 1.00 80.38 81 PRO A O 1
ATOM 649 N N . ALA A 1 82 ? -10.778 -5.569 -9.183 1.00 84.12 82 ALA A N 1
ATOM 650 C CA . ALA A 1 82 ? -9.796 -6.413 -8.497 1.00 84.12 82 ALA A CA 1
ATOM 651 C C . ALA A 1 82 ? -8.354 -5.899 -8.602 1.00 84.12 82 ALA A C 1
ATOM 653 O O . ALA A 1 82 ? -7.491 -6.368 -7.870 1.00 84.12 82 ALA A O 1
ATOM 654 N N . TYR A 1 83 ? -8.074 -4.941 -9.488 1.00 86.31 83 TYR A N 1
ATOM 655 C CA . TYR A 1 83 ? -6.763 -4.310 -9.579 1.00 86.31 83 TYR A CA 1
ATOM 656 C C . TYR A 1 83 ? -6.870 -2.787 -9.590 1.00 86.31 83 TYR A C 1
ATOM 658 O O . TYR A 1 83 ? -7.819 -2.213 -10.131 1.00 86.31 83 TYR A O 1
ATOM 666 N N . ALA A 1 84 ? -5.851 -2.150 -9.026 1.00 86.50 84 ALA A N 1
ATOM 667 C CA . ALA A 1 84 ? -5.624 -0.715 -9.081 1.00 86.50 84 ALA A CA 1
ATOM 668 C C . ALA A 1 84 ? -4.170 -0.437 -9.476 1.00 86.50 84 ALA A C 1
ATOM 670 O O . ALA A 1 84 ? -3.299 -1.305 -9.394 1.00 86.50 84 ALA A O 1
ATOM 671 N N . THR A 1 85 ? -3.898 0.788 -9.910 1.00 89.94 85 THR A N 1
ATOM 672 C CA . THR A 1 85 ? -2.556 1.214 -10.302 1.00 89.94 85 THR A CA 1
ATOM 673 C C . THR A 1 85 ? -2.204 2.497 -9.566 1.00 89.94 85 THR A C 1
ATOM 675 O O . THR A 1 85 ? -2.962 3.463 -9.594 1.00 89.94 85 THR A O 1
ATOM 678 N N . VAL A 1 86 ? -1.042 2.506 -8.923 1.00 89.62 86 VAL A N 1
ATOM 679 C CA . VAL A 1 86 ? -0.547 3.608 -8.095 1.00 89.62 86 VAL A CA 1
ATOM 680 C C . VAL A 1 86 ? 0.755 4.125 -8.689 1.00 89.62 86 VAL A C 1
ATOM 682 O O . VAL A 1 86 ? 1.584 3.334 -9.134 1.00 89.62 86 VAL A O 1
ATOM 685 N N . SER A 1 87 ? 0.960 5.440 -8.740 1.00 91.31 87 SER A N 1
ATOM 686 C CA . SER A 1 87 ? 2.240 5.966 -9.220 1.00 91.31 87 SER A CA 1
ATOM 687 C C . SER A 1 87 ? 3.341 5.745 -8.179 1.00 91.31 87 SER A C 1
ATOM 689 O O . SER A 1 87 ? 3.096 5.862 -6.977 1.00 91.31 87 SER A O 1
ATOM 691 N N . LEU A 1 88 ? 4.564 5.447 -8.632 1.00 89.75 88 LEU A N 1
ATOM 692 C CA . LEU A 1 88 ? 5.719 5.329 -7.733 1.00 89.75 88 LEU A CA 1
ATOM 693 C C . LEU A 1 88 ? 5.921 6.623 -6.926 1.00 89.75 88 LEU A C 1
ATOM 695 O O . LEU A 1 88 ? 6.141 6.563 -5.722 1.00 89.75 88 LEU A O 1
ATOM 699 N N . ALA A 1 89 ? 5.746 7.778 -7.575 1.00 87.56 89 ALA A N 1
ATOM 700 C CA . ALA A 1 89 ? 5.869 9.087 -6.941 1.00 87.56 89 ALA A CA 1
ATOM 701 C C . ALA A 1 89 ? 4.873 9.287 -5.786 1.00 87.56 89 ALA A C 1
ATOM 703 O O . ALA A 1 89 ? 5.267 9.760 -4.726 1.00 87.56 89 ALA A O 1
ATOM 704 N N . ASP A 1 90 ? 3.601 8.897 -5.948 1.00 87.44 90 ASP A N 1
ATOM 705 C CA . ASP A 1 90 ? 2.613 9.011 -4.865 1.00 87.44 90 ASP A CA 1
ATOM 706 C C . ASP A 1 90 ? 3.016 8.153 -3.650 1.00 87.44 90 ASP A C 1
ATOM 708 O O . ASP A 1 90 ? 2.887 8.599 -2.512 1.00 87.44 90 ASP A O 1
ATOM 712 N N . ILE A 1 91 ? 3.543 6.943 -3.878 1.00 86.44 91 ILE A N 1
ATOM 713 C CA . ILE A 1 91 ? 3.994 6.050 -2.796 1.00 86.44 91 ILE A CA 1
ATOM 714 C C . ILE A 1 91 ? 5.217 6.626 -2.073 1.00 86.44 91 ILE A C 1
ATOM 716 O O . ILE A 1 91 ? 5.308 6.559 -0.845 1.00 86.44 91 ILE A O 1
ATOM 720 N N . GLU A 1 92 ? 6.154 7.207 -2.820 1.00 83.69 92 GLU A N 1
ATOM 721 C CA . GLU A 1 92 ? 7.345 7.841 -2.253 1.00 83.69 92 GLU A CA 1
ATOM 722 C C . GLU A 1 92 ? 6.984 9.076 -1.424 1.00 83.69 92 GLU A C 1
ATOM 724 O O . GLU A 1 92 ? 7.482 9.226 -0.308 1.00 83.69 92 GLU A O 1
ATOM 729 N N . ILE A 1 93 ? 6.047 9.896 -1.911 1.00 84.19 93 ILE A N 1
ATOM 730 C CA . ILE A 1 93 ? 5.519 11.053 -1.180 1.00 84.19 93 ILE A CA 1
ATOM 731 C C . ILE A 1 93 ? 4.812 10.616 0.112 1.00 84.19 93 ILE A C 1
ATOM 733 O O . ILE A 1 93 ? 4.996 11.258 1.147 1.00 84.19 93 ILE A O 1
ATOM 737 N N . ALA A 1 94 ? 4.044 9.520 0.081 1.00 81.94 94 ALA A N 1
ATOM 738 C CA . ALA A 1 94 ? 3.305 9.019 1.242 1.00 81.94 94 ALA A CA 1
ATOM 739 C C . ALA A 1 94 ? 4.211 8.614 2.421 1.00 81.94 94 ALA A C 1
ATOM 741 O O . ALA A 1 94 ? 3.773 8.646 3.569 1.00 81.94 94 ALA A O 1
ATOM 742 N N . GLY A 1 95 ? 5.486 8.307 2.162 1.00 72.50 95 GLY A N 1
ATOM 743 C CA . GLY A 1 95 ? 6.477 8.031 3.204 1.00 72.50 95 GLY A CA 1
ATOM 744 C C . GLY A 1 95 ? 7.170 6.675 3.091 1.00 72.50 95 GLY A C 1
ATOM 745 O O . GLY A 1 95 ? 8.151 6.453 3.796 1.00 72.50 95 GLY A O 1
ATOM 746 N N . LEU A 1 96 ? 6.774 5.805 2.154 1.00 68.12 96 LEU A N 1
ATOM 747 C CA . LEU A 1 96 ? 7.448 4.520 1.878 1.00 68.12 96 LEU A CA 1
ATOM 748 C C . LEU A 1 96 ? 8.734 4.673 1.044 1.00 68.12 96 LEU A C 1
ATOM 750 O O . LEU A 1 96 ? 9.147 3.781 0.295 1.00 68.12 96 LEU A O 1
ATOM 754 N N . ALA A 1 97 ? 9.400 5.819 1.160 1.00 55.69 97 ALA A N 1
ATOM 755 C CA . ALA A 1 97 ? 10.604 6.117 0.401 1.00 55.69 97 ALA A CA 1
ATOM 756 C C . ALA A 1 97 ? 11.780 5.182 0.758 1.00 55.69 97 ALA A C 1
ATOM 758 O O . ALA A 1 97 ? 12.647 4.958 -0.083 1.00 55.69 97 ALA A O 1
ATOM 759 N N . TYR A 1 98 ? 11.807 4.555 1.941 1.00 56.69 98 TYR A N 1
ATOM 760 C CA . TYR A 1 98 ? 13.010 3.859 2.404 1.00 56.69 98 TYR A CA 1
ATOM 761 C C . TYR A 1 98 ? 12.729 2.527 3.107 1.00 56.69 98 TYR A C 1
ATOM 763 O O . TYR A 1 98 ? 12.622 2.456 4.325 1.00 56.69 98 TYR A O 1
ATOM 771 N N . PHE A 1 99 ? 12.722 1.435 2.341 1.00 49.75 99 PHE A N 1
ATOM 772 C CA . PHE A 1 99 ? 13.123 0.141 2.889 1.00 49.75 99 PHE A CA 1
ATOM 773 C C . PHE A 1 99 ? 14.604 -0.052 2.560 1.00 49.75 99 PHE A C 1
ATOM 775 O O . PHE A 1 99 ? 14.955 -0.478 1.466 1.00 49.75 99 PHE A O 1
ATOM 782 N N . ASN A 1 100 ? 15.453 0.377 3.494 1.00 42.91 100 ASN A N 1
ATOM 783 C CA . ASN A 1 100 ? 16.884 0.093 3.609 1.00 42.91 100 ASN A CA 1
ATOM 784 C C . ASN A 1 100 ? 17.657 -0.229 2.310 1.00 42.91 100 ASN A C 1
ATOM 786 O O . ASN A 1 100 ? 17.960 -1.382 2.004 1.00 42.91 100 ASN A O 1
ATOM 790 N N . ASP A 1 101 ? 18.177 0.827 1.683 1.00 40.81 101 ASP A N 1
ATOM 791 C CA . ASP A 1 101 ? 19.385 0.774 0.843 1.00 40.81 101 ASP A CA 1
ATOM 792 C C . ASP A 1 101 ? 20.643 0.360 1.659 1.00 40.81 101 ASP A C 1
ATOM 794 O O . ASP A 1 101 ? 21.736 0.212 1.126 1.00 40.81 101 ASP A O 1
ATOM 798 N N . SER A 1 102 ? 20.512 0.086 2.967 1.00 41.78 102 SER A N 1
ATOM 799 C CA . SER A 1 102 ? 21.569 -0.514 3.798 1.00 41.78 102 SER A CA 1
ATOM 800 C C . SER A 1 102 ? 22.044 -1.890 3.298 1.00 41.78 102 SER A C 1
ATOM 802 O O . SER A 1 102 ? 23.117 -2.326 3.711 1.00 41.78 102 SER A O 1
ATOM 804 N N . LEU A 1 103 ? 21.292 -2.576 2.429 1.00 43.25 103 LEU A N 1
ATOM 805 C CA . LEU A 1 103 ? 21.756 -3.792 1.745 1.00 43.25 103 LEU A CA 1
ATOM 806 C C . LEU A 1 103 ? 22.373 -3.525 0.357 1.00 43.25 103 LEU A C 1
ATOM 808 O O . LEU A 1 103 ? 22.975 -4.437 -0.205 1.00 43.25 103 LEU A O 1
ATOM 812 N N . LEU A 1 104 ? 22.246 -2.313 -0.197 1.00 43.41 104 LEU A N 1
ATOM 813 C CA . LEU A 1 104 ? 22.628 -1.984 -1.581 1.00 43.41 104 LEU A CA 1
ATOM 814 C C . LEU A 1 104 ? 23.546 -0.748 -1.722 1.00 43.41 104 LEU A C 1
ATOM 816 O O . LEU A 1 104 ? 24.041 -0.480 -2.814 1.00 43.41 104 LEU A O 1
ATOM 820 N N . GLY A 1 105 ? 23.896 -0.070 -0.625 1.00 36.56 105 GLY A N 1
ATOM 821 C CA . GLY A 1 105 ? 25.041 0.843 -0.551 1.00 36.56 105 GLY A CA 1
ATOM 822 C C . GLY A 1 105 ? 24.876 2.194 -1.251 1.00 36.56 105 GLY A C 1
ATOM 823 O O . GLY A 1 105 ? 25.862 2.924 -1.356 1.00 36.56 105 GLY A O 1
ATOM 824 N N . ALA A 1 106 ? 23.678 2.562 -1.710 1.00 41.31 106 ALA A N 1
ATOM 825 C CA . ALA A 1 106 ? 23.442 3.866 -2.322 1.00 41.31 106 ALA A CA 1
ATOM 826 C C . ALA A 1 106 ? 22.812 4.839 -1.311 1.00 41.31 106 ALA A C 1
ATOM 828 O O . ALA A 1 106 ? 21.723 4.616 -0.791 1.00 41.31 106 ALA A O 1
ATOM 829 N N . GLY A 1 107 ? 23.516 5.934 -1.018 1.00 38.50 107 GLY A N 1
ATOM 830 C CA . GLY A 1 107 ? 22.974 7.045 -0.241 1.00 38.50 107 GLY A CA 1
ATOM 831 C C . GLY A 1 107 ? 21.952 7.814 -1.070 1.00 38.50 107 GLY A C 1
ATOM 832 O O . GLY A 1 107 ? 22.333 8.592 -1.941 1.00 38.50 107 GLY A O 1
ATOM 833 N N . TYR A 1 108 ? 20.666 7.593 -0.809 1.00 42.25 108 TYR A N 1
ATOM 834 C CA . TYR A 1 108 ? 19.605 8.493 -1.247 1.00 42.25 108 TYR A CA 1
ATOM 835 C C . TYR A 1 108 ? 19.302 9.469 -0.110 1.00 42.25 108 TYR A C 1
ATOM 837 O O . TYR A 1 108 ? 18.954 9.056 0.995 1.00 42.25 108 TYR A O 1
ATOM 845 N N . GLU A 1 109 ? 19.447 10.767 -0.376 1.00 43.84 109 GLU A N 1
ATOM 846 C CA . GLU A 1 109 ? 18.994 11.803 0.549 1.00 43.84 109 GLU A CA 1
ATOM 847 C C . GLU A 1 109 ? 17.472 11.719 0.710 1.00 43.84 109 GLU A C 1
ATOM 849 O O . GLU A 1 109 ? 16.708 11.655 -0.256 1.00 43.84 109 GLU A O 1
ATOM 854 N N . GLN A 1 110 ? 17.051 11.688 1.969 1.00 48.62 110 GLN A N 1
ATOM 855 C CA . GLN A 1 110 ? 15.677 11.564 2.418 1.00 48.62 110 GLN A CA 1
ATOM 856 C C . GLN A 1 110 ? 14.878 12.806 1.999 1.00 48.62 110 GLN A C 1
ATOM 858 O O . GLN A 1 110 ? 14.783 13.779 2.739 1.00 48.62 110 GLN A O 1
ATOM 863 N N . GLN A 1 111 ? 14.255 12.785 0.820 1.00 47.91 111 GLN A N 1
ATOM 864 C CA . GLN A 1 111 ? 13.163 13.711 0.510 1.00 47.91 111 GLN A CA 1
ATOM 865 C C . GLN A 1 111 ? 11.881 13.206 1.176 1.00 47.91 111 GLN A C 1
ATOM 867 O O . GLN A 1 111 ? 10.898 12.882 0.514 1.00 47.91 111 GLN A O 1
ATOM 872 N N . SER A 1 112 ? 11.877 13.085 2.505 1.00 53.78 112 SER A N 1
ATOM 873 C CA . SER A 1 112 ? 10.606 12.958 3.203 1.00 53.78 112 SER A CA 1
ATOM 874 C C . SER A 1 112 ? 9.901 14.299 3.049 1.00 53.78 112 SER A C 1
ATOM 876 O O . SER A 1 112 ? 10.277 15.271 3.704 1.00 53.78 112 SER A O 1
ATOM 878 N N . GLY A 1 113 ? 8.894 14.364 2.174 1.00 61.78 113 GLY A N 1
ATOM 879 C CA . GLY A 1 113 ? 7.944 15.474 2.194 1.00 61.78 113 GLY A CA 1
ATOM 880 C C . GLY A 1 113 ? 7.415 15.671 3.616 1.00 61.78 113 GLY A C 1
ATOM 881 O O . GLY A 1 113 ? 7.455 14.740 4.434 1.00 61.78 113 GLY A O 1
ATOM 882 N N . ASP A 1 114 ? 6.945 16.873 3.938 1.00 82.12 114 ASP A N 1
ATOM 883 C CA . ASP A 1 114 ? 6.336 17.134 5.241 1.00 82.12 114 ASP A CA 1
ATOM 884 C C . ASP A 1 114 ? 5.195 16.133 5.529 1.00 82.12 114 ASP A C 1
ATOM 886 O O . ASP A 1 114 ? 4.651 15.480 4.629 1.00 82.12 114 ASP A O 1
ATOM 890 N N . LEU A 1 115 ? 4.850 15.964 6.807 1.00 84.25 115 LEU A N 1
ATOM 891 C CA . LEU A 1 115 ? 3.824 15.009 7.223 1.00 84.25 115 LEU A CA 1
ATOM 892 C C . LEU A 1 115 ? 2.487 15.221 6.495 1.00 84.25 115 LEU A C 1
ATOM 894 O O . LEU A 1 115 ? 1.839 14.243 6.131 1.00 84.25 115 LEU A O 1
ATOM 898 N N . GLN A 1 116 ? 2.088 16.468 6.245 1.00 88.44 116 GLN A N 1
ATOM 899 C CA . GLN A 1 116 ? 0.803 16.787 5.627 1.00 88.44 116 GLN A CA 1
ATOM 900 C C . GLN A 1 116 ? 0.747 16.326 4.169 1.00 88.44 116 GLN A C 1
ATOM 902 O O . GLN A 1 116 ? -0.264 15.774 3.719 1.00 88.44 116 GLN A O 1
ATOM 907 N N . THR A 1 117 ? 1.842 16.510 3.437 1.00 87.12 117 THR A N 1
ATOM 908 C CA . THR A 1 117 ? 1.990 16.006 2.072 1.00 87.12 117 THR A CA 1
ATOM 909 C C . THR A 1 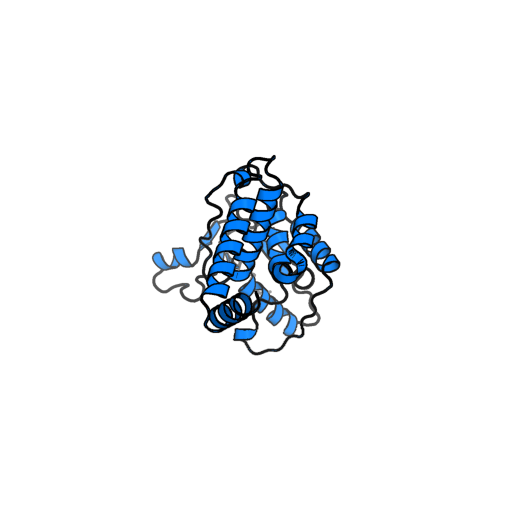117 ? 1.951 14.471 2.061 1.00 87.12 117 THR A C 1
ATOM 911 O O . THR A 1 117 ? 1.244 13.883 1.240 1.00 87.12 117 THR A O 1
ATOM 914 N N . GLY A 1 118 ? 2.614 13.819 3.023 1.00 87.31 118 GLY A N 1
ATOM 915 C CA . GLY A 1 118 ? 2.576 12.361 3.183 1.00 87.31 118 GLY A CA 1
ATOM 916 C C . GLY A 1 118 ? 1.177 11.816 3.487 1.00 87.31 118 GLY A C 1
ATOM 917 O O . GLY A 1 118 ? 0.723 10.888 2.821 1.00 87.31 118 GLY A O 1
ATOM 918 N N . LEU A 1 119 ? 0.453 12.438 4.421 1.00 89.00 119 LEU A N 1
ATOM 919 C CA . LEU A 1 119 ? -0.938 12.102 4.747 1.00 89.00 119 LEU A CA 1
ATOM 920 C C . LEU A 1 119 ? -1.854 12.233 3.526 1.00 89.00 119 LEU A C 1
ATOM 922 O O . LEU A 1 119 ? -2.657 11.346 3.248 1.00 89.00 119 LEU A O 1
ATOM 926 N N . SER A 1 120 ? -1.701 13.317 2.762 1.00 90.19 120 SER A N 1
ATOM 927 C CA . SER A 1 120 ? -2.514 13.565 1.567 1.00 90.19 120 SER A CA 1
ATOM 928 C C . SER A 1 120 ? -2.273 12.508 0.484 1.00 90.19 120 SER A C 1
ATOM 930 O O . SER A 1 120 ? -3.220 12.024 -0.137 1.00 90.19 120 SER A O 1
ATOM 932 N N . ALA A 1 121 ? -1.016 12.111 0.272 1.00 89.44 121 ALA A N 1
ATOM 933 C CA . ALA A 1 121 ? -0.677 11.040 -0.659 1.00 89.44 121 ALA A CA 1
ATOM 934 C C . ALA A 1 121 ? -1.161 9.668 -0.163 1.00 89.44 121 ALA A C 1
ATOM 936 O O . ALA A 1 121 ? -1.706 8.897 -0.951 1.00 89.44 121 ALA A O 1
ATOM 937 N N . ALA A 1 122 ? -1.033 9.381 1.135 1.00 90.12 122 ALA A N 1
ATOM 938 C CA . ALA A 1 122 ? -1.530 8.145 1.727 1.00 90.12 122 ALA A CA 1
ATOM 939 C C . ALA A 1 122 ? -3.051 8.007 1.567 1.00 90.12 122 ALA A C 1
ATOM 941 O O . ALA A 1 122 ? -3.516 6.950 1.143 1.00 90.12 122 ALA A O 1
ATOM 942 N N . GLN A 1 123 ? -3.811 9.079 1.817 1.00 91.06 123 GLN A N 1
ATOM 943 C CA . GLN A 1 123 ? -5.258 9.108 1.593 1.00 91.06 123 GLN A CA 1
ATOM 944 C C . GLN A 1 123 ? -5.600 8.856 0.122 1.00 91.06 123 GLN A C 1
ATOM 946 O O . GLN A 1 123 ? -6.386 7.962 -0.173 1.00 91.06 123 GLN A O 1
ATOM 951 N N . LYS A 1 124 ? -4.948 9.567 -0.808 1.00 90.88 124 LYS A N 1
ATOM 952 C CA . LYS A 1 124 ? -5.160 9.386 -2.254 1.00 90.88 124 LYS A CA 1
ATOM 953 C C . LYS A 1 124 ? -4.954 7.933 -2.694 1.00 90.88 124 LYS A C 1
ATOM 955 O O . LYS A 1 124 ? -5.665 7.452 -3.571 1.00 90.88 124 LYS A O 1
ATOM 960 N N . ILE A 1 125 ? -3.960 7.247 -2.128 1.00 89.00 125 ILE A N 1
ATOM 961 C CA . ILE A 1 125 ? -3.707 5.832 -2.420 1.00 89.00 125 ILE A CA 1
ATOM 962 C C . ILE A 1 125 ? -4.780 4.956 -1.775 1.00 89.00 125 ILE A C 1
ATOM 964 O O . ILE A 1 125 ? -5.268 4.034 -2.419 1.00 89.00 125 ILE A O 1
ATOM 968 N N . ALA A 1 126 ? -5.156 5.239 -0.529 1.00 88.94 126 ALA A N 1
ATOM 969 C CA . ALA A 1 126 ? -6.177 4.491 0.192 1.00 88.94 126 ALA A CA 1
ATOM 970 C C . ALA A 1 126 ? -7.545 4.545 -0.502 1.00 88.94 126 ALA A C 1
ATOM 972 O O . ALA A 1 126 ? -8.188 3.507 -0.605 1.00 88.94 126 ALA A O 1
ATOM 973 N N . ASP A 1 127 ? -7.931 5.688 -1.073 1.00 89.50 127 ASP A N 1
ATOM 974 C CA . ASP A 1 127 ? -9.191 5.877 -1.815 1.00 89.50 127 ASP A CA 1
ATOM 975 C C . ASP A 1 127 ? -9.343 4.938 -3.031 1.00 89.50 127 ASP A C 1
ATOM 977 O O . ASP A 1 127 ? -10.435 4.782 -3.578 1.00 89.50 127 ASP A O 1
ATOM 981 N N . LEU A 1 128 ? -8.257 4.295 -3.475 1.00 84.94 128 LEU A N 1
ATOM 982 C CA . LEU A 1 128 ? -8.287 3.277 -4.532 1.00 84.94 128 LEU A CA 1
ATOM 983 C C . LEU A 1 128 ? -8.793 1.916 -4.036 1.00 84.94 128 LEU A C 1
ATOM 985 O O . LEU A 1 128 ? -9.030 1.012 -4.842 1.00 84.94 128 LEU A O 1
ATOM 989 N N . PHE A 1 129 ? -8.938 1.757 -2.724 1.00 81.88 129 PHE A N 1
ATOM 990 C CA . PHE A 1 129 ? -9.303 0.515 -2.068 1.00 81.88 129 PHE A CA 1
ATOM 991 C C . PHE A 1 129 ? -10.623 0.656 -1.292 1.00 81.88 129 PHE A C 1
ATOM 993 O O . PHE A 1 129 ? -11.017 1.763 -0.922 1.00 81.88 129 PHE A O 1
ATOM 1000 N N . PRO A 1 130 ? -11.325 -0.466 -1.040 1.00 79.12 130 PRO A N 1
ATOM 1001 C CA . PRO A 1 130 ? -12.504 -0.484 -0.178 1.00 79.12 130 PRO A CA 1
ATOM 1002 C C . PRO A 1 130 ? -12.270 0.143 1.201 1.00 79.12 130 PRO A C 1
ATOM 1004 O O . PRO A 1 130 ? -11.169 0.074 1.750 1.00 79.12 130 PRO A O 1
ATOM 1007 N N . ASP A 1 131 ? -13.330 0.700 1.783 1.00 81.75 131 ASP A N 1
ATOM 1008 C CA . ASP A 1 131 ? -13.273 1.413 3.066 1.00 81.75 131 ASP A CA 1
ATOM 1009 C C . ASP A 1 131 ? -12.702 0.552 4.208 1.00 81.75 131 ASP A C 1
ATOM 1011 O O . ASP A 1 131 ? -11.959 1.047 5.054 1.00 81.75 131 ASP A O 1
ATOM 1015 N N . ASP A 1 132 ? -12.960 -0.758 4.199 1.00 77.00 132 ASP A N 1
ATOM 1016 C CA . ASP A 1 132 ? -12.503 -1.706 5.222 1.00 77.00 132 ASP A CA 1
ATOM 1017 C C . ASP A 1 132 ? -10.991 -1.996 5.191 1.00 77.00 132 ASP A C 1
ATOM 1019 O O . ASP A 1 132 ? -10.453 -2.553 6.152 1.00 77.00 132 ASP A O 1
ATOM 1023 N N . VAL A 1 133 ? -10.284 -1.585 4.133 1.00 77.44 133 VAL A N 1
ATOM 1024 C CA . VAL A 1 133 ? -8.825 -1.742 3.999 1.00 77.44 133 VAL A CA 1
ATOM 1025 C C . VAL A 1 133 ? -8.065 -0.415 3.945 1.00 77.44 133 VAL A C 1
ATOM 1027 O O . VAL A 1 133 ? -6.842 -0.414 4.106 1.00 77.44 133 VAL A O 1
ATOM 1030 N N . GLN A 1 134 ? -8.755 0.720 3.788 1.00 86.62 134 GLN A N 1
ATOM 1031 C CA . GLN A 1 134 ? -8.137 2.053 3.724 1.00 86.62 134 GLN A CA 1
ATOM 1032 C C . GLN A 1 134 ? -7.219 2.329 4.916 1.00 86.62 134 GLN A C 1
ATOM 1034 O O . GLN A 1 134 ? -6.091 2.793 4.741 1.00 86.62 134 GLN A O 1
ATOM 1039 N N . VAL A 1 135 ? -7.663 1.985 6.128 1.00 87.31 135 VAL A N 1
ATOM 1040 C CA . VAL A 1 135 ? -6.884 2.190 7.356 1.00 87.31 135 VAL A CA 1
ATOM 1041 C C . VAL A 1 135 ? -5.566 1.406 7.355 1.00 87.31 135 VAL A C 1
ATOM 1043 O O . VAL A 1 135 ? -4.549 1.922 7.813 1.00 87.31 135 VAL A O 1
ATOM 1046 N N . VAL A 1 136 ? -5.546 0.191 6.790 1.00 84.12 136 VAL A N 1
ATOM 1047 C CA . VAL A 1 136 ? -4.325 -0.625 6.677 1.00 84.12 136 VAL A CA 1
ATOM 1048 C C . VAL A 1 136 ? -3.372 -0.014 5.668 1.00 84.12 136 VAL A C 1
ATOM 1050 O O . VAL A 1 136 ? -2.183 0.109 5.955 1.00 84.12 136 VAL A O 1
ATOM 1053 N N . VAL A 1 137 ? -3.891 0.407 4.515 1.00 84.19 137 VAL A N 1
ATOM 1054 C CA . VAL A 1 137 ? -3.094 1.041 3.461 1.00 84.19 137 VAL A CA 1
ATOM 1055 C C . VAL A 1 137 ? -2.427 2.311 3.989 1.00 84.19 137 VAL A C 1
ATOM 1057 O O . VAL A 1 137 ? -1.209 2.446 3.870 1.00 84.19 137 VAL A O 1
ATOM 1060 N N . GLN A 1 138 ? -3.177 3.202 4.644 1.00 88.56 138 GLN A N 1
ATOM 1061 C CA . GLN A 1 138 ? -2.612 4.441 5.187 1.00 88.56 138 GLN A CA 1
ATOM 1062 C C . GLN A 1 138 ? -1.627 4.189 6.329 1.00 88.56 138 GLN A C 1
ATOM 1064 O O . GLN A 1 138 ? -0.531 4.747 6.313 1.00 88.56 138 GLN A O 1
ATOM 1069 N N . ALA A 1 139 ? -1.969 3.324 7.291 1.00 87.50 139 ALA A N 1
ATOM 1070 C CA . ALA A 1 139 ? -1.070 2.996 8.397 1.00 87.50 139 ALA A CA 1
ATOM 1071 C C . ALA A 1 139 ? 0.250 2.393 7.896 1.00 87.50 139 ALA A C 1
ATOM 1073 O O . ALA A 1 139 ? 1.313 2.705 8.429 1.00 87.50 139 ALA A O 1
ATOM 1074 N N . TYR A 1 140 ? 0.195 1.566 6.849 1.00 85.06 140 TYR A N 1
ATOM 1075 C CA . TYR A 1 140 ? 1.386 0.996 6.231 1.00 85.06 140 TYR A CA 1
ATOM 1076 C C . TYR A 1 140 ? 2.213 2.047 5.487 1.00 85.06 140 TYR A C 1
ATOM 1078 O O . TYR A 1 140 ? 3.429 2.104 5.657 1.00 85.06 140 TYR A O 1
ATOM 1086 N N . LEU A 1 141 ? 1.570 2.913 4.700 1.00 85.25 141 LEU A N 1
ATOM 1087 C CA . LEU A 1 141 ? 2.245 3.976 3.949 1.00 85.25 141 LEU A CA 1
ATOM 1088 C C . LEU A 1 141 ? 2.974 4.977 4.858 1.00 85.25 141 LEU A C 1
ATOM 1090 O O . LEU A 1 141 ? 4.053 5.460 4.518 1.00 85.25 141 LEU A O 1
ATOM 1094 N N . LEU A 1 142 ? 2.393 5.249 6.025 1.00 86.75 142 LEU A N 1
ATOM 1095 C CA . LEU A 1 142 ? 2.893 6.214 7.002 1.00 86.75 142 LEU A CA 1
ATOM 1096 C C . LEU A 1 142 ? 3.817 5.586 8.056 1.00 86.75 142 LEU A C 1
ATOM 1098 O O . LEU A 1 142 ? 4.375 6.311 8.879 1.00 86.75 142 LEU A O 1
ATOM 1102 N N . ALA A 1 143 ? 4.016 4.264 8.034 1.00 82.94 143 ALA A N 1
ATOM 1103 C CA . ALA A 1 143 ? 4.752 3.523 9.060 1.00 82.94 143 ALA A CA 1
ATOM 1104 C C . ALA A 1 143 ? 6.169 4.065 9.310 1.00 82.94 143 ALA A C 1
ATOM 1106 O O . ALA A 1 143 ? 6.624 4.113 10.450 1.00 82.94 143 ALA A O 1
ATOM 1107 N N . VAL A 1 144 ? 6.855 4.530 8.263 1.00 78.12 144 VAL A N 1
ATOM 1108 C CA . VAL A 1 144 ? 8.215 5.092 8.358 1.00 78.12 144 VAL A CA 1
ATOM 1109 C C . VAL A 1 144 ? 8.240 6.424 9.118 1.00 78.12 144 VAL A C 1
ATOM 1111 O O . VAL A 1 144 ? 9.234 6.743 9.762 1.00 78.12 144 VAL A O 1
ATOM 1114 N N . LYS A 1 145 ? 7.146 7.193 9.082 1.00 81.00 145 LYS A N 1
ATOM 1115 C CA . LYS A 1 145 ? 7.001 8.480 9.783 1.00 81.00 145 LYS A CA 1
ATOM 1116 C C . LYS A 1 145 ? 6.494 8.319 11.221 1.00 81.00 145 LYS A C 1
ATOM 1118 O O . LYS A 1 145 ? 6.460 9.294 11.965 1.00 81.00 145 LYS A O 1
ATOM 1123 N N . ALA A 1 146 ? 6.105 7.106 11.614 1.00 81.06 146 ALA A N 1
ATOM 1124 C CA . ALA A 1 146 ? 5.455 6.844 12.894 1.00 81.06 146 ALA A CA 1
ATOM 1125 C C . ALA A 1 146 ? 6.351 7.119 14.106 1.00 81.06 146 ALA A C 1
ATOM 1127 O O . ALA A 1 146 ? 5.841 7.487 15.151 1.00 81.06 146 ALA A O 1
ATOM 1128 N N . GLU A 1 147 ? 7.674 6.986 13.985 1.00 79.44 147 GLU A N 1
ATOM 1129 C CA . GLU A 1 147 ? 8.574 7.247 15.119 1.00 79.44 147 GLU A CA 1
ATOM 1130 C C . GLU A 1 147 ? 8.567 8.716 15.560 1.00 79.44 147 GLU A C 1
ATOM 1132 O O . GLU A 1 147 ? 8.695 8.996 16.749 1.00 79.44 147 GLU A O 1
ATOM 1137 N N . GLU A 1 148 ? 8.381 9.642 14.618 1.00 82.00 148 GLU A N 1
ATOM 1138 C CA . GLU A 1 148 ? 8.415 11.087 14.877 1.00 82.00 148 GLU A CA 1
ATOM 1139 C C . GLU A 1 148 ? 7.016 11.711 14.960 1.00 82.00 148 GLU A C 1
ATOM 1141 O O . GLU A 1 148 ? 6.848 12.743 15.604 1.00 82.00 148 GLU A O 1
ATOM 1146 N N . HIS A 1 149 ? 6.017 11.089 14.324 1.00 87.00 149 HIS A N 1
ATOM 1147 C CA . HIS A 1 149 ? 4.690 11.674 14.110 1.00 87.00 149 HIS A CA 1
ATOM 1148 C C . HIS A 1 149 ? 3.527 10.746 14.494 1.00 87.00 149 HIS A C 1
ATOM 1150 O O . HIS A 1 149 ? 2.453 10.798 13.888 1.00 87.00 149 HIS A O 1
ATOM 1156 N N . HIS A 1 150 ? 3.744 9.831 15.447 1.00 87.44 150 HIS A N 1
ATOM 1157 C CA . HIS A 1 150 ? 2.758 8.805 15.817 1.00 87.44 150 HIS A CA 1
ATOM 1158 C C . HIS A 1 150 ? 1.380 9.393 16.139 1.00 87.44 150 HIS A C 1
ATOM 1160 O O . HIS A 1 150 ? 0.370 8.949 15.594 1.00 87.44 150 HIS A O 1
ATOM 1166 N N . ASP A 1 151 ? 1.340 10.415 16.995 1.00 88.75 151 ASP A N 1
ATOM 1167 C CA . ASP A 1 151 ? 0.094 11.004 17.486 1.00 88.75 151 ASP A CA 1
ATOM 1168 C C . ASP A 1 151 ? -0.643 11.782 16.387 1.00 88.75 151 ASP A C 1
ATOM 1170 O O . ASP A 1 151 ? -1.871 11.699 16.276 1.00 88.75 151 ASP A O 1
ATOM 1174 N N . GLU A 1 152 ? 0.082 12.505 15.529 1.00 90.38 152 GLU A N 1
ATOM 1175 C CA . GLU A 1 152 ? -0.506 13.193 14.382 1.00 90.38 152 GLU A CA 1
ATOM 1176 C C . GLU A 1 152 ? -1.086 12.203 13.369 1.00 90.38 152 GLU A C 1
ATOM 1178 O O . GLU A 1 152 ? -2.190 12.426 12.862 1.00 90.38 152 GLU A O 1
ATOM 1183 N N . ILE A 1 153 ? -0.386 11.091 13.115 1.00 90.06 153 ILE A N 1
ATOM 1184 C CA . ILE A 1 153 ? -0.868 10.007 12.253 1.00 90.06 153 ILE A CA 1
ATOM 1185 C C . ILE A 1 153 ? -2.128 9.382 12.859 1.00 90.06 153 ILE A C 1
ATOM 1187 O O . ILE A 1 153 ? -3.145 9.284 12.174 1.00 90.06 153 ILE A O 1
ATOM 1191 N N . LEU A 1 154 ? -2.125 9.025 14.146 1.00 91.19 154 LEU A N 1
ATOM 1192 C CA . LEU A 1 154 ? -3.314 8.491 14.820 1.00 91.19 154 LEU A CA 1
ATOM 1193 C C . LEU A 1 154 ? -4.508 9.444 14.713 1.00 91.19 154 LEU A C 1
ATOM 1195 O O . LEU A 1 154 ? -5.622 9.021 14.394 1.00 91.19 154 LEU A O 1
ATOM 1199 N N . ASN A 1 155 ? -4.284 10.737 14.940 1.00 90.25 155 ASN A N 1
ATOM 1200 C CA . ASN A 1 155 ? -5.335 11.741 14.850 1.00 90.25 155 ASN A CA 1
ATOM 1201 C C . ASN A 1 155 ? -5.868 11.915 13.418 1.00 90.25 155 ASN A C 1
ATOM 1203 O O . ASN A 1 155 ? -7.063 12.168 13.256 1.00 90.25 155 ASN A O 1
ATOM 1207 N N . ALA A 1 156 ? -5.026 11.760 12.395 1.00 89.81 156 ALA A N 1
ATOM 1208 C CA . ALA A 1 156 ? -5.458 11.780 10.999 1.00 89.81 156 ALA A CA 1
ATOM 1209 C C . ALA A 1 156 ? -6.318 10.552 10.648 1.00 89.81 156 ALA A C 1
ATOM 1211 O O . ALA A 1 156 ? -7.343 10.685 9.982 1.00 89.81 156 ALA A O 1
ATOM 1212 N N . LEU A 1 157 ? -5.956 9.372 11.159 1.00 90.19 157 LEU A N 1
ATOM 1213 C CA . LEU A 1 157 ? -6.641 8.110 10.857 1.00 90.19 157 LEU A CA 1
ATOM 1214 C C . LEU A 1 157 ? -7.903 7.865 11.702 1.00 90.19 157 LEU A C 1
ATOM 1216 O O . LEU A 1 157 ? -8.690 6.971 11.393 1.00 90.19 157 LEU A O 1
ATOM 1220 N N . LYS A 1 158 ? -8.145 8.658 12.755 1.00 88.44 158 LYS A N 1
ATOM 1221 C CA . LYS A 1 158 ? -9.248 8.451 13.716 1.00 88.44 158 LYS A CA 1
ATOM 1222 C C . LYS A 1 158 ? -10.641 8.365 13.094 1.00 88.44 158 LYS A C 1
ATOM 1224 O O . LYS A 1 158 ? -11.509 7.692 13.645 1.00 88.44 158 LYS A O 1
ATOM 1229 N N . ASN A 1 159 ? -10.865 9.020 11.960 1.00 85.81 159 ASN A N 1
ATOM 1230 C CA . ASN A 1 159 ? -12.176 9.049 11.312 1.00 85.81 159 ASN A CA 1
ATOM 1231 C C . ASN A 1 159 ? -12.391 7.893 10.327 1.00 85.81 159 ASN A C 1
ATOM 1233 O O . ASN A 1 159 ? -13.520 7.698 9.898 1.00 85.81 159 ASN A O 1
ATOM 1237 N N . LEU A 1 160 ? -11.349 7.125 9.991 1.00 85.12 160 LEU A N 1
ATOM 1238 C CA . LEU A 1 160 ? -11.471 5.998 9.068 1.00 85.12 160 LEU A CA 1
ATOM 1239 C C . LEU A 1 160 ? -12.211 4.839 9.721 1.00 85.12 160 LEU A C 1
ATOM 1241 O O . LEU A 1 160 ? -11.973 4.530 10.894 1.00 85.12 160 LEU A O 1
ATOM 1245 N N . ASP A 1 161 ? -13.077 4.177 8.968 1.00 82.44 161 ASP A N 1
ATOM 1246 C CA . ASP A 1 161 ? -13.771 3.002 9.467 1.00 82.44 161 ASP A CA 1
ATOM 1247 C C . ASP A 1 161 ? -12.777 1.881 9.775 1.00 82.44 161 ASP A C 1
ATOM 1249 O O . ASP A 1 161 ? -11.834 1.606 9.035 1.00 82.44 161 ASP A O 1
ATOM 1253 N N . ILE A 1 162 ? -12.975 1.255 10.932 1.00 79.38 162 ILE A N 1
ATOM 1254 C CA . ILE A 1 162 ? -12.248 0.048 11.308 1.00 79.38 162 ILE A CA 1
ATOM 1255 C C . ILE A 1 162 ? -13.273 -1.076 11.303 1.00 79.38 162 ILE A C 1
ATOM 1257 O O . ILE A 1 162 ? -14.298 -0.942 11.983 1.00 79.38 162 ILE A O 1
ATOM 1261 N N . PRO A 1 163 ? -13.017 -2.186 10.593 1.00 74.50 163 PRO A N 1
ATOM 1262 C CA . PRO A 1 163 ? -13.927 -3.318 10.589 1.00 74.50 163 PRO A CA 1
ATOM 1263 C C . PRO A 1 163 ? -14.254 -3.764 12.015 1.00 74.50 163 PRO A C 1
ATOM 1265 O O . PRO A 1 163 ? -13.360 -3.984 12.834 1.00 74.50 163 PRO A O 1
ATOM 1268 N N . ALA A 1 164 ? -15.544 -3.930 12.322 1.00 68.56 164 ALA A N 1
ATOM 1269 C CA . ALA A 1 164 ? -15.986 -4.331 13.661 1.00 68.56 164 ALA A CA 1
ATOM 1270 C C . ALA A 1 164 ? -15.367 -5.668 14.105 1.00 68.56 164 ALA A C 1
ATOM 1272 O O . ALA A 1 164 ? -15.123 -5.879 15.293 1.00 68.56 164 ALA A O 1
ATOM 1273 N N . SER A 1 165 ? -15.052 -6.540 13.141 1.00 67.31 165 SER A N 1
ATOM 1274 C CA . SER A 1 165 ? -14.323 -7.790 13.356 1.00 67.31 165 SER A CA 1
ATOM 1275 C C . SER A 1 165 ? -12.955 -7.575 14.012 1.00 67.31 165 SER A C 1
ATOM 1277 O O . SER A 1 165 ? -12.545 -8.402 14.818 1.00 67.31 165 SER A O 1
ATOM 1279 N N . T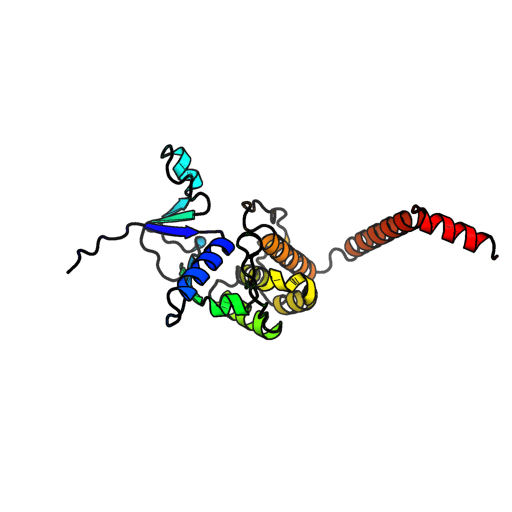RP A 1 166 ? -12.271 -6.455 13.760 1.00 69.00 166 TRP A N 1
ATOM 1280 C CA . TRP A 1 166 ? -10.945 -6.174 14.324 1.00 69.00 166 TRP A CA 1
ATOM 1281 C C . TRP A 1 166 ? -11.001 -5.679 15.771 1.00 69.00 166 TRP A C 1
ATOM 1283 O O . TRP A 1 166 ? -10.028 -5.811 16.510 1.00 69.00 166 TRP A O 1
ATOM 1293 N N . LEU A 1 167 ? -12.141 -5.141 16.219 1.00 59.84 167 LEU A N 1
ATOM 1294 C CA . LEU A 1 167 ? -12.292 -4.570 17.564 1.00 59.84 167 LEU A CA 1
ATOM 1295 C C . LEU A 1 167 ? -12.245 -5.634 18.684 1.00 59.84 167 LEU A C 1
ATOM 1297 O O . LEU A 1 167 ? -12.072 -5.283 19.858 1.00 59.84 167 LEU A O 1
ATOM 1301 N N . GLY A 1 168 ? -12.326 -6.924 18.337 1.00 50.50 168 GLY A N 1
ATOM 1302 C CA . GLY A 1 168 ? -12.263 -8.058 19.266 1.00 50.50 168 GLY A CA 1
ATOM 1303 C C . GLY A 1 168 ? -11.316 -9.192 18.859 1.00 50.50 168 GLY A C 1
ATOM 1304 O O . GLY A 1 168 ? -11.271 -10.198 19.565 1.00 50.50 168 GLY A O 1
ATOM 1305 N N . ASP A 1 169 ? -10.571 -9.061 17.756 1.00 50.94 169 ASP A N 1
ATOM 1306 C CA . ASP A 1 169 ? -9.759 -10.162 17.232 1.00 50.94 169 ASP A CA 1
ATOM 1307 C C . ASP A 1 169 ? -8.354 -10.208 17.855 1.00 50.94 169 ASP A C 1
ATOM 1309 O O . ASP A 1 169 ? -7.496 -9.356 17.614 1.00 50.94 169 ASP A O 1
ATOM 1313 N N . ALA A 1 170 ? -8.102 -11.253 18.647 1.00 45.56 170 ALA A N 1
ATOM 1314 C CA . ALA A 1 170 ? -6.782 -11.568 19.189 1.00 45.56 170 ALA A CA 1
ATOM 1315 C C . ALA A 1 170 ? -5.789 -12.067 18.116 1.00 45.56 170 ALA A C 1
ATOM 1317 O O . ALA A 1 170 ? -4.599 -12.170 18.411 1.00 45.56 170 ALA A O 1
ATOM 1318 N N . LYS A 1 171 ? -6.254 -12.362 16.889 1.00 47.09 171 LYS A N 1
ATOM 1319 C CA . LYS A 1 171 ? -5.469 -12.843 15.738 1.00 47.09 171 LYS A CA 1
ATOM 1320 C C . LYS A 1 171 ? -4.931 -11.739 14.827 1.00 47.09 171 LYS A C 1
ATOM 1322 O O . LYS A 1 171 ? -4.411 -12.048 13.757 1.00 47.09 171 LYS A O 1
ATOM 1327 N N . LEU A 1 172 ? -4.943 -10.472 15.254 1.00 53.12 172 LEU A N 1
ATOM 1328 C CA . LEU A 1 172 ? -4.001 -9.454 14.752 1.00 53.12 172 LEU A CA 1
ATOM 1329 C C . LEU A 1 172 ? -2.565 -9.817 15.201 1.00 53.12 172 LEU A C 1
ATOM 1331 O O . LEU A 1 172 ? -1.885 -9.092 15.939 1.00 53.12 172 LEU A O 1
ATOM 1335 N N . THR A 1 173 ? -2.141 -11.011 14.800 1.00 48.91 173 THR A N 1
ATOM 1336 C CA . THR A 1 173 ? -0.878 -11.677 15.068 1.00 48.91 173 THR A CA 1
ATOM 1337 C C . THR A 1 173 ? -0.183 -11.879 13.740 1.00 48.91 173 THR A C 1
ATOM 1339 O O . THR A 1 173 ? -0.758 -12.374 12.774 1.00 48.91 173 THR A O 1
ATOM 1342 N N . SER A 1 174 ? 1.069 -11.457 13.711 1.00 45.19 174 SER A N 1
ATOM 1343 C CA . SER A 1 174 ? 1.935 -11.462 12.552 1.00 45.19 174 SER A CA 1
ATOM 1344 C C . SER A 1 174 ? 2.424 -12.872 12.221 1.00 45.19 174 SER A C 1
ATOM 1346 O O . SER A 1 174 ? 3.482 -13.276 12.699 1.00 45.19 174 SER A O 1
ATOM 1348 N N . GLU A 1 175 ? 1.743 -13.590 11.332 1.00 43.56 175 GLU A N 1
ATOM 1349 C CA . GLU A 1 175 ? 2.457 -14.510 10.434 1.00 43.56 175 GLU A CA 1
ATOM 1350 C C . GLU A 1 175 ? 3.035 -13.683 9.274 1.00 43.56 175 GLU A C 1
ATOM 1352 O O . GLU A 1 175 ? 2.626 -13.781 8.123 1.00 43.56 175 GLU A O 1
ATOM 1357 N N . ILE A 1 176 ? 3.944 -12.757 9.604 1.00 47.66 176 ILE A N 1
ATOM 1358 C CA . ILE A 1 176 ? 4.576 -11.873 8.621 1.00 47.66 176 ILE A CA 1
ATOM 1359 C C . ILE A 1 176 ? 5.821 -12.586 8.103 1.00 47.66 176 ILE A C 1
ATOM 1361 O O . ILE A 1 176 ? 6.798 -12.771 8.830 1.00 47.66 176 ILE A O 1
ATOM 1365 N N . ASN A 1 177 ? 5.780 -12.989 6.834 1.00 46.50 177 ASN A N 1
ATOM 1366 C CA . ASN A 1 177 ? 6.931 -13.555 6.145 1.00 46.50 177 ASN A CA 1
ATOM 1367 C C . ASN A 1 177 ? 8.073 -12.512 6.099 1.00 46.50 177 ASN A C 1
ATOM 1369 O O . ASN A 1 177 ? 7.841 -11.312 5.946 1.00 46.50 177 ASN A O 1
ATOM 1373 N N . MET A 1 178 ? 9.310 -12.974 6.270 1.00 40.47 178 MET A N 1
ATOM 1374 C CA . MET A 1 178 ? 10.438 -12.293 6.941 1.00 40.47 178 MET A CA 1
ATOM 1375 C C . MET A 1 178 ? 11.007 -11.015 6.278 1.00 40.47 178 MET A C 1
ATOM 1377 O O . MET A 1 178 ? 12.054 -10.524 6.694 1.00 40.47 178 MET A O 1
ATOM 1381 N N . HIS A 1 179 ? 10.351 -10.456 5.261 1.00 46.84 179 HIS A N 1
ATOM 1382 C CA . HIS A 1 179 ? 10.869 -9.352 4.443 1.00 46.84 179 HIS A CA 1
ATOM 1383 C C . HIS A 1 179 ? 10.087 -8.031 4.561 1.00 46.84 179 HIS A C 1
ATOM 1385 O O . HIS A 1 179 ? 10.517 -7.042 3.982 1.00 46.84 179 HIS A O 1
ATOM 1391 N N . GLY A 1 180 ? 8.989 -7.984 5.329 1.00 51.31 180 GLY A N 1
ATOM 1392 C CA . GLY A 1 180 ? 8.213 -6.758 5.607 1.00 51.31 180 GLY A CA 1
ATOM 1393 C C . GLY A 1 180 ? 8.176 -6.344 7.086 1.00 5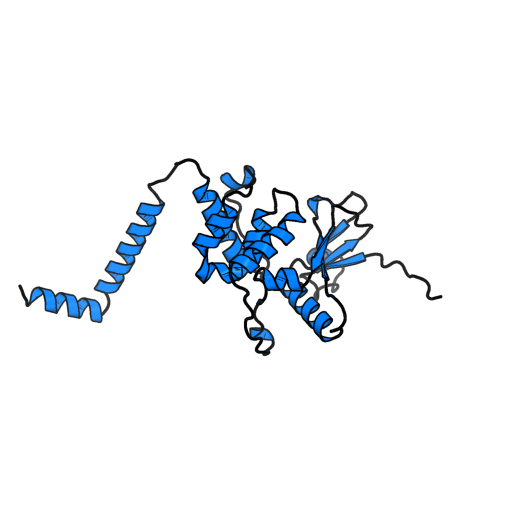1.31 180 GLY A C 1
ATOM 1394 O O . GLY A 1 180 ? 7.275 -5.616 7.488 1.00 51.31 180 GLY A O 1
ATOM 1395 N N . SER A 1 181 ? 9.092 -6.853 7.925 1.00 62.06 181 SER A N 1
ATOM 1396 C CA . SER A 1 181 ? 8.832 -6.994 9.370 1.00 62.06 181 SER A CA 1
ATOM 1397 C C . SER A 1 181 ? 8.706 -5.693 10.168 1.00 62.06 181 SER A C 1
ATOM 1399 O O . SER A 1 181 ? 7.933 -5.670 11.119 1.00 62.06 181 SER A O 1
ATOM 1401 N N . VAL A 1 182 ? 9.419 -4.620 9.812 1.00 64.81 182 VAL A N 1
ATOM 1402 C CA . VAL A 1 182 ? 9.433 -3.397 10.635 1.00 64.81 182 VAL A CA 1
ATOM 1403 C C . VAL A 1 182 ? 8.242 -2.499 10.320 1.00 64.81 182 VAL A C 1
ATOM 1405 O O . VAL A 1 182 ? 7.500 -2.144 11.230 1.00 64.81 182 VAL A O 1
ATOM 1408 N N . ASP A 1 183 ? 8.000 -2.185 9.049 1.00 68.88 183 ASP A N 1
ATOM 1409 C CA . ASP A 1 183 ? 6.901 -1.286 8.680 1.00 68.88 183 ASP A CA 1
ATOM 1410 C C . ASP A 1 183 ? 5.539 -1.938 8.874 1.00 68.88 183 ASP A C 1
ATOM 1412 O O . ASP A 1 183 ? 4.628 -1.294 9.380 1.00 68.88 183 ASP A O 1
ATOM 1416 N N . ALA A 1 184 ? 5.408 -3.239 8.594 1.00 71.38 184 ALA A N 1
ATOM 1417 C CA . ALA A 1 184 ? 4.189 -3.966 8.927 1.00 71.38 184 ALA A CA 1
ATOM 1418 C C . ALA A 1 184 ? 3.940 -3.990 10.446 1.00 71.38 184 ALA A C 1
ATOM 1420 O O . ALA A 1 184 ? 2.797 -3.853 10.879 1.00 71.38 184 ALA A O 1
ATOM 1421 N N . ALA A 1 185 ? 4.990 -4.123 11.268 1.00 73.12 185 ALA A N 1
ATOM 1422 C CA . ALA A 1 185 ? 4.857 -4.068 12.723 1.00 73.12 185 ALA A CA 1
ATOM 1423 C C . ALA A 1 185 ? 4.500 -2.660 13.224 1.00 73.12 185 ALA A C 1
ATOM 1425 O O . ALA A 1 185 ? 3.651 -2.530 14.105 1.00 73.12 185 ALA A O 1
ATOM 1426 N N . ARG A 1 186 ? 5.095 -1.608 12.650 1.00 78.38 186 ARG A N 1
ATOM 1427 C CA . ARG A 1 186 ? 4.763 -0.208 12.955 1.00 78.38 186 ARG A CA 1
ATOM 1428 C C . ARG A 1 186 ? 3.336 0.131 12.529 1.00 78.38 186 ARG A C 1
ATOM 1430 O O . ARG A 1 186 ? 2.575 0.653 13.334 1.00 78.38 186 ARG A O 1
ATOM 1437 N N . ALA A 1 187 ? 2.934 -0.256 11.321 1.00 83.19 187 ALA A N 1
ATOM 1438 C CA . ALA A 1 187 ? 1.563 -0.122 10.838 1.00 83.19 187 ALA A CA 1
ATOM 1439 C C . ALA A 1 187 ? 0.578 -0.839 11.766 1.00 83.19 187 ALA A C 1
ATOM 1441 O O . ALA A 1 187 ? -0.444 -0.281 12.156 1.00 83.19 187 ALA A O 1
ATOM 1442 N N . LEU A 1 188 ? 0.917 -2.061 12.187 1.00 81.44 188 LEU A N 1
ATOM 1443 C CA . LEU A 1 188 ? 0.119 -2.822 13.140 1.00 81.44 188 LEU A CA 1
ATOM 1444 C C . LEU A 1 188 ? 0.019 -2.121 14.502 1.00 81.44 188 LEU A C 1
ATOM 1446 O O . LEU A 1 188 ? -1.045 -2.163 15.116 1.00 81.44 188 LEU A O 1
ATOM 1450 N N . ALA A 1 189 ? 1.091 -1.486 14.982 1.00 82.94 189 ALA A N 1
ATOM 1451 C CA . ALA A 1 189 ? 1.067 -0.708 16.219 1.00 82.94 189 ALA A CA 1
ATOM 1452 C C . ALA A 1 189 ? 0.118 0.497 16.105 1.00 82.94 189 ALA A C 1
ATOM 1454 O O . ALA A 1 189 ? -0.763 0.645 16.949 1.00 82.94 189 ALA A O 1
ATOM 1455 N N . ILE A 1 190 ? 0.209 1.268 15.014 1.00 87.81 190 ILE A N 1
ATOM 1456 C CA . ILE A 1 190 ? -0.713 2.379 14.714 1.00 87.81 190 ILE A CA 1
ATOM 1457 C C . ILE A 1 190 ? -2.165 1.884 14.718 1.00 87.81 190 ILE A C 1
ATOM 1459 O O . ILE A 1 190 ? -3.021 2.465 15.381 1.00 87.81 190 ILE A O 1
ATOM 1463 N N . ILE A 1 191 ? -2.455 0.778 14.025 1.00 87.81 191 ILE A N 1
ATOM 1464 C CA . ILE A 1 191 ? -3.811 0.212 13.950 1.00 87.81 191 ILE A CA 1
ATOM 1465 C C . ILE A 1 191 ? -4.304 -0.235 15.333 1.00 87.81 191 ILE A C 1
ATOM 1467 O O . ILE A 1 191 ? -5.466 -0.013 15.672 1.00 87.81 191 ILE A O 1
ATOM 1471 N N . LYS A 1 192 ? -3.444 -0.849 16.154 1.00 85.38 192 LYS A N 1
ATOM 1472 C CA . LYS A 1 192 ? -3.800 -1.279 17.516 1.00 85.38 192 LYS A CA 1
ATOM 1473 C C . LYS A 1 192 ? -4.135 -0.096 18.420 1.00 85.38 192 LYS A C 1
ATOM 1475 O O . LYS A 1 192 ? -5.137 -0.160 19.133 1.00 85.38 192 LYS A O 1
ATOM 1480 N N . ASP A 1 193 ? -3.351 0.973 18.361 1.00 88.00 193 ASP A N 1
ATOM 1481 C CA . ASP A 1 193 ? -3.593 2.187 19.144 1.00 88.00 193 ASP A CA 1
ATOM 1482 C C . ASP A 1 193 ? -4.859 2.911 18.674 1.00 88.00 193 ASP A C 1
ATOM 1484 O O . ASP A 1 193 ? -5.684 3.342 19.484 1.00 88.00 193 ASP A O 1
ATOM 1488 N N . LEU A 1 194 ? -5.083 2.946 17.361 1.00 88.62 194 LEU A N 1
ATOM 1489 C CA . LEU A 1 194 ? -6.304 3.462 16.760 1.00 88.62 194 LEU A CA 1
ATOM 1490 C C . LEU A 1 194 ? -7.538 2.671 17.234 1.00 88.62 194 LEU A C 1
ATOM 1492 O O . LEU A 1 194 ? -8.511 3.270 17.691 1.00 88.62 194 LEU A O 1
ATOM 1496 N N . ILE A 1 195 ? -7.489 1.335 17.211 1.00 85.81 195 ILE A N 1
ATOM 1497 C CA . ILE A 1 195 ? -8.538 0.467 17.771 1.00 85.81 195 ILE A CA 1
ATOM 1498 C C . ILE A 1 195 ? -8.765 0.774 19.254 1.00 85.81 195 ILE A C 1
ATOM 1500 O O . ILE A 1 195 ? -9.912 0.899 19.684 1.00 85.81 195 ILE A O 1
ATOM 1504 N N . ALA A 1 196 ? -7.693 0.900 20.041 1.00 84.06 196 ALA A N 1
ATOM 1505 C CA . ALA A 1 196 ? -7.786 1.194 21.467 1.00 84.06 196 ALA A CA 1
ATOM 1506 C C . ALA A 1 196 ? -8.474 2.543 21.729 1.00 84.06 196 ALA A C 1
ATOM 1508 O O . ALA A 1 196 ? -9.318 2.618 22.619 1.00 84.06 196 ALA A O 1
ATOM 1509 N N . SER A 1 197 ? -8.195 3.566 20.914 1.00 84.62 197 SER A N 1
ATOM 1510 C CA . SER A 1 197 ? -8.835 4.886 21.014 1.00 84.62 197 SER A CA 1
ATOM 1511 C C . SER A 1 197 ? -10.332 4.885 20.680 1.00 84.62 197 SER A C 1
ATOM 1513 O O . SER A 1 197 ? -11.067 5.744 21.163 1.00 84.62 197 SER A O 1
ATOM 1515 N N . LYS A 1 198 ? -10.798 3.924 19.868 1.00 80.19 198 LYS A N 1
ATOM 1516 C CA . LYS A 1 198 ? -12.207 3.800 19.459 1.00 80.19 198 LYS A CA 1
ATOM 1517 C C . LYS A 1 198 ? 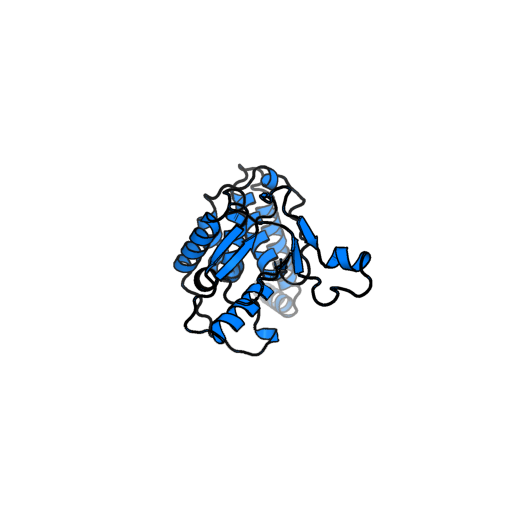-13.040 2.914 20.373 1.00 80.19 198 LYS A C 1
ATOM 1519 O O . LYS A 1 198 ? -14.267 2.919 20.265 1.00 80.19 198 LYS A O 1
ATOM 1524 N N . LYS A 1 199 ? -12.411 2.126 21.247 1.00 71.12 199 LYS A N 1
ATOM 1525 C CA . LYS A 1 199 ? -13.155 1.297 22.195 1.00 71.12 199 LYS A CA 1
ATOM 1526 C C . LYS A 1 199 ? -13.887 2.218 23.178 1.00 71.12 199 LYS A C 1
ATOM 1528 O O . LYS A 1 199 ? -13.224 3.001 23.855 1.00 71.12 199 LYS A O 1
ATOM 1533 N N . PRO A 1 200 ? -15.228 2.141 23.281 1.00 55.62 200 PRO A N 1
ATOM 1534 C CA . PRO A 1 200 ? -15.963 2.899 24.285 1.00 55.62 200 PRO A CA 1
ATOM 1535 C C . PRO A 1 200 ? -15.444 2.484 25.659 1.00 55.62 200 PRO A C 1
ATOM 1537 O O . PRO A 1 200 ? -15.413 1.287 25.943 1.00 55.62 200 PRO A O 1
ATOM 1540 N N . ASP A 1 201 ? -14.995 3.465 26.449 1.00 48.47 201 ASP A N 1
ATOM 1541 C CA . ASP A 1 201 ? -14.335 3.342 27.755 1.00 48.47 201 ASP A CA 1
ATOM 1542 C C . ASP A 1 201 ? -14.617 2.023 28.484 1.00 48.47 201 ASP A C 1
ATOM 1544 O O . ASP A 1 201 ? -15.455 1.893 29.374 1.00 48.47 201 ASP A O 1
ATOM 1548 N N . THR A 1 202 ? -13.835 1.016 28.129 1.00 43.97 202 THR A N 1
ATOM 1549 C CA . THR A 1 202 ? -13.587 -0.136 28.967 1.00 43.97 202 THR A CA 1
ATOM 1550 C C . THR A 1 202 ? -12.082 -0.201 29.031 1.00 43.97 202 THR A C 1
ATOM 1552 O O . THR A 1 202 ? -11.446 -0.717 28.122 1.00 43.97 202 THR A O 1
ATOM 1555 N N . VAL A 1 203 ? -11.543 0.337 30.133 1.00 43.34 203 VAL A N 1
ATOM 1556 C CA . VAL A 1 203 ? -10.147 0.236 30.600 1.00 43.34 203 VAL A CA 1
ATOM 1557 C C . VAL A 1 203 ? -9.365 1.565 30.594 1.00 43.34 203 VAL A C 1
ATOM 1559 O O . VAL A 1 203 ? -8.247 1.684 30.112 1.00 43.34 203 VAL A O 1
ATOM 1562 N N . SER A 1 204 ? -9.866 2.517 31.384 1.00 43.81 204 SER A N 1
ATOM 1563 C CA . SER A 1 204 ? -9.053 3.546 32.061 1.00 43.81 204 SER A CA 1
ATOM 1564 C C . SER A 1 204 ? -8.205 2.978 33.231 1.00 43.81 204 SER A C 1
ATOM 1566 O O . SER A 1 204 ? -7.892 3.677 34.191 1.00 43.81 204 SER A O 1
ATOM 1568 N N . LYS A 1 205 ? -7.849 1.680 33.221 1.00 42.91 205 LYS A N 1
ATOM 1569 C CA . LYS A 1 205 ? -7.135 1.025 34.345 1.00 42.91 205 LYS A CA 1
ATOM 1570 C C . LYS A 1 205 ? -5.850 0.289 33.953 1.00 42.91 205 LYS A C 1
ATOM 1572 O O . LYS A 1 205 ? -4.883 0.371 34.704 1.00 42.91 205 LYS A O 1
ATOM 1577 N N . THR A 1 206 ? -5.777 -0.335 32.778 1.00 45.94 206 THR A N 1
ATOM 1578 C CA . THR A 1 206 ? -4.595 -1.128 32.390 1.00 45.94 206 THR A CA 1
ATOM 1579 C C . THR A 1 206 ? -3.468 -0.257 31.840 1.00 45.94 206 THR A C 1
ATOM 1581 O O . THR A 1 206 ? -2.327 -0.453 32.235 1.00 45.94 206 THR A O 1
ATOM 1584 N N . THR A 1 207 ? -3.756 0.789 31.057 1.00 43.00 207 THR A N 1
ATOM 1585 C CA . THR A 1 207 ? -2.712 1.704 30.549 1.00 43.00 207 THR A CA 1
ATOM 1586 C C . THR A 1 207 ? -2.044 2.503 31.674 1.00 43.00 207 THR A C 1
ATOM 1588 O O . THR A 1 207 ? -0.834 2.712 31.653 1.00 43.00 207 THR A O 1
ATOM 1591 N N . ILE A 1 208 ? -2.797 2.868 32.721 1.00 48.91 208 ILE A N 1
ATOM 1592 C CA . ILE A 1 208 ? -2.251 3.531 33.918 1.00 48.91 208 ILE A CA 1
ATOM 1593 C C . ILE A 1 208 ? -1.434 2.546 34.772 1.00 48.91 208 ILE A C 1
ATOM 1595 O O . ILE A 1 208 ? -0.406 2.933 35.326 1.00 48.91 208 ILE A O 1
ATOM 1599 N N . GLN A 1 209 ? -1.834 1.271 34.856 1.00 49.28 209 GLN A N 1
ATOM 1600 C CA . GLN A 1 209 ? -1.040 0.243 35.540 1.00 49.28 209 GLN A CA 1
ATOM 1601 C C . GLN A 1 209 ? 0.248 -0.099 34.786 1.00 49.28 209 GLN A C 1
ATOM 1603 O O . GLN A 1 209 ? 1.295 -0.168 35.417 1.00 49.28 209 GLN A O 1
ATOM 1608 N N . SER A 1 210 ? 0.216 -0.232 33.458 1.00 54.16 210 SER A N 1
ATOM 1609 C CA . SER A 1 210 ? 1.405 -0.532 32.653 1.00 54.16 210 SER A CA 1
ATOM 1610 C C . SER A 1 210 ? 2.421 0.614 32.658 1.00 54.16 210 SER A C 1
ATOM 1612 O O . SER A 1 210 ? 3.614 0.349 32.802 1.00 54.16 210 SER A O 1
ATOM 1614 N N . ARG A 1 211 ? 1.972 1.881 32.605 1.00 52.00 211 ARG A N 1
ATOM 1615 C CA . ARG A 1 211 ? 2.867 3.048 32.749 1.00 52.00 211 ARG A CA 1
ATOM 1616 C C . ARG A 1 211 ? 3.484 3.128 34.149 1.00 52.00 211 ARG A C 1
ATOM 1618 O O . ARG A 1 211 ? 4.696 3.261 34.259 1.00 52.00 211 ARG A O 1
ATOM 1625 N N . ARG A 1 212 ? 2.691 2.925 35.212 1.00 55.59 212 ARG A N 1
ATOM 1626 C CA . ARG A 1 212 ? 3.199 2.902 36.601 1.00 55.59 212 ARG A CA 1
ATOM 1627 C C . ARG A 1 212 ? 4.140 1.728 36.883 1.00 55.59 212 ARG A C 1
ATOM 1629 O O . ARG A 1 212 ? 5.072 1.876 37.665 1.00 55.59 212 ARG A O 1
ATOM 1636 N N . SER A 1 213 ? 3.915 0.566 36.270 1.00 59.50 213 SER A N 1
ATOM 1637 C CA . SER A 1 213 ? 4.802 -0.596 36.399 1.00 59.50 213 SER A CA 1
ATOM 1638 C C . SER A 1 213 ? 6.139 -0.389 35.683 1.00 59.50 213 SER A C 1
ATOM 1640 O O . SER A 1 213 ? 7.166 -0.789 36.224 1.00 59.50 213 SER A O 1
ATOM 1642 N N . MET A 1 214 ? 6.144 0.270 34.520 1.00 51.25 214 MET A N 1
ATOM 1643 C CA . MET A 1 214 ? 7.368 0.652 33.802 1.00 51.25 214 MET A CA 1
ATOM 1644 C C . MET A 1 214 ? 8.161 1.729 34.550 1.00 51.25 214 MET A C 1
ATOM 1646 O O . MET A 1 214 ? 9.355 1.551 34.760 1.00 51.25 214 MET A O 1
ATOM 1650 N N . GLU A 1 215 ? 7.504 2.781 35.048 1.00 63.22 215 GLU A N 1
ATOM 1651 C CA . GLU A 1 215 ? 8.159 3.826 35.853 1.00 63.22 215 GLU A CA 1
ATOM 1652 C C . GLU A 1 215 ? 8.775 3.258 37.140 1.00 63.22 215 GLU A C 1
ATOM 1654 O O . GLU A 1 215 ? 9.878 3.640 37.528 1.00 63.22 215 GLU A O 1
ATOM 1659 N N . LYS A 1 216 ? 8.108 2.289 37.782 1.00 67.69 216 LYS A N 1
ATOM 1660 C CA . LYS A 1 216 ? 8.636 1.617 38.976 1.00 67.69 216 LYS A CA 1
ATOM 1661 C C . LYS A 1 216 ? 9.855 0.738 38.663 1.00 67.69 216 LYS A C 1
ATOM 1663 O O . LYS A 1 216 ? 10.823 0.766 39.416 1.00 67.69 216 LYS A O 1
ATOM 1668 N N . LEU A 1 217 ? 9.839 0.017 37.539 1.00 58.84 217 LEU A N 1
ATOM 1669 C CA . LEU A 1 217 ? 10.978 -0.778 37.061 1.00 58.84 217 LEU A CA 1
ATOM 1670 C C . LEU A 1 217 ? 12.168 0.099 36.644 1.00 58.84 217 LEU A C 1
ATOM 1672 O O . LEU A 1 217 ? 13.314 -0.251 36.921 1.00 58.84 217 LEU A O 1
ATOM 1676 N N . GLU A 1 218 ? 11.924 1.248 36.013 1.00 63.19 218 GLU A N 1
ATOM 1677 C CA . GLU A 1 218 ? 12.979 2.202 35.661 1.00 63.19 218 GLU A CA 1
ATOM 1678 C C . GLU A 1 218 ? 13.576 2.890 36.893 1.00 63.19 218 GLU A C 1
ATOM 1680 O O . GLU A 1 218 ? 14.794 3.080 36.951 1.00 63.19 218 GLU A O 1
ATOM 1685 N N . GLN A 1 219 ? 12.759 3.196 37.904 1.00 66.44 219 GLN A N 1
ATOM 1686 C CA . GLN A 1 219 ? 13.227 3.747 39.174 1.00 66.44 219 GLN A CA 1
ATOM 1687 C C . GLN A 1 219 ? 14.066 2.728 39.963 1.00 66.44 219 GLN A C 1
ATOM 1689 O O . GLN A 1 219 ? 15.168 3.052 40.401 1.00 66.44 219 GLN A O 1
ATOM 1694 N N . GLU A 1 220 ? 13.616 1.474 40.066 1.00 62.12 220 GLU A N 1
ATOM 1695 C CA . GLU A 1 220 ? 14.385 0.389 40.699 1.00 62.12 220 GLU A CA 1
ATOM 1696 C C . GLU A 1 220 ? 15.701 0.104 39.955 1.00 62.12 220 GLU A C 1
ATOM 1698 O O . GLU A 1 220 ? 16.723 -0.216 40.569 1.00 62.12 220 GLU A O 1
ATOM 1703 N N . ARG A 1 221 ? 15.717 0.270 38.627 1.00 60.66 221 ARG A N 1
ATOM 1704 C CA . ARG A 1 221 ? 16.926 0.117 37.811 1.00 60.66 221 ARG A CA 1
ATOM 1705 C C . ARG A 1 221 ? 17.904 1.278 37.993 1.00 60.66 221 ARG A C 1
ATOM 1707 O O . ARG A 1 221 ? 19.107 1.036 37.968 1.00 60.66 221 ARG A O 1
ATOM 1714 N N . ARG A 1 222 ? 17.426 2.510 38.200 1.00 60.62 222 ARG A N 1
ATOM 1715 C CA . ARG A 1 222 ? 18.282 3.664 38.534 1.00 60.62 222 ARG A CA 1
ATOM 1716 C C . ARG A 1 222 ? 18.923 3.497 39.908 1.00 60.62 222 ARG A C 1
ATOM 1718 O O . ARG A 1 222 ? 20.140 3.640 40.009 1.00 60.62 222 ARG A O 1
ATOM 1725 N N . ASP A 1 223 ? 18.149 3.102 40.914 1.00 59.25 223 ASP A N 1
ATOM 1726 C CA . ASP A 1 223 ? 18.624 2.944 42.295 1.00 59.25 223 ASP A CA 1
ATOM 1727 C C . ASP A 1 223 ? 19.655 1.808 42.458 1.00 59.25 223 ASP A C 1
ATOM 1729 O O . ASP A 1 223 ? 20.541 1.900 43.305 1.00 59.25 223 ASP A O 1
ATOM 1733 N N . ASN A 1 224 ? 19.596 0.771 41.611 1.00 58.16 224 ASN A N 1
ATOM 1734 C CA . ASN A 1 224 ? 20.524 -0.370 41.628 1.00 58.16 224 ASN A CA 1
ATOM 1735 C C . ASN A 1 224 ? 21.749 -0.221 40.705 1.00 58.16 224 ASN A C 1
ATOM 1737 O O . ASN A 1 224 ? 22.529 -1.164 40.554 1.00 58.16 224 ASN A O 1
ATOM 1741 N N . THR A 1 225 ? 21.952 0.940 40.076 1.00 59.69 225 THR A N 1
ATOM 1742 C CA . THR A 1 225 ? 23.217 1.223 39.376 1.00 59.69 225 THR A CA 1
ATOM 1743 C C . THR A 1 225 ? 24.284 1.713 40.361 1.00 59.69 225 THR A C 1
ATOM 1745 O O . THR A 1 225 ? 23.943 2.378 41.340 1.00 59.69 225 THR A O 1
ATOM 1748 N N . PRO A 1 226 ? 25.588 1.480 40.102 1.00 56.81 226 PRO A N 1
ATOM 1749 C CA . PRO A 1 226 ? 26.666 1.999 40.951 1.00 56.81 226 PRO A CA 1
ATOM 1750 C C . PRO A 1 226 ? 26.596 3.522 41.145 1.00 56.81 226 PRO A C 1
ATOM 1752 O O . PRO A 1 226 ? 26.959 4.031 42.197 1.00 56.81 226 PRO A O 1
ATOM 1755 N N . VAL A 1 227 ? 26.076 4.245 40.146 1.00 57.94 227 VAL A N 1
ATOM 1756 C CA . VAL A 1 227 ? 25.860 5.698 40.193 1.00 57.94 227 VAL A CA 1
ATOM 1757 C C . VAL A 1 227 ? 24.659 6.066 41.078 1.00 57.94 227 VAL A C 1
ATOM 1759 O O . VAL A 1 227 ? 24.755 7.009 41.861 1.00 57.94 227 VAL A O 1
ATOM 1762 N N . GLY A 1 228 ? 23.556 5.312 41.013 1.00 52.56 228 GLY A N 1
ATOM 1763 C CA . GLY A 1 228 ? 22.382 5.513 41.875 1.00 52.56 228 GLY A CA 1
ATOM 1764 C C . GLY A 1 228 ? 22.653 5.218 43.354 1.00 52.56 228 GLY A C 1
ATOM 1765 O O . GLY A 1 228 ? 22.221 5.974 44.222 1.00 52.56 228 GLY A O 1
ATOM 1766 N N . ALA A 1 229 ? 23.454 4.189 43.645 1.00 57.19 229 ALA A N 1
ATOM 1767 C CA . ALA A 1 229 ? 23.872 3.852 45.008 1.00 57.19 229 ALA A CA 1
ATOM 1768 C C . ALA A 1 229 ? 24.738 4.954 45.653 1.00 57.19 229 ALA A C 1
ATOM 1770 O O . ALA A 1 229 ? 24.573 5.259 46.834 1.00 57.19 229 ALA A O 1
ATOM 1771 N N . VAL A 1 230 ? 25.612 5.598 44.866 1.00 55.28 230 VAL A N 1
ATOM 1772 C CA . VAL A 1 230 ? 26.438 6.731 45.320 1.00 55.28 230 VAL A CA 1
ATOM 1773 C C . VAL A 1 230 ? 25.571 7.953 45.637 1.00 55.28 230 VAL A C 1
ATOM 1775 O O . VAL A 1 230 ? 25.757 8.580 46.676 1.00 55.28 230 VAL A O 1
ATOM 1778 N N . TRP A 1 231 ? 24.571 8.264 44.806 1.00 52.56 231 TRP A N 1
ATOM 1779 C CA . TRP A 1 231 ? 23.649 9.381 45.057 1.00 52.56 231 TRP A CA 1
ATOM 1780 C C . TRP A 1 231 ? 22.811 9.202 46.329 1.00 52.56 231 TRP A C 1
ATOM 1782 O O . TRP A 1 231 ? 22.616 10.166 47.068 1.00 52.56 231 TRP A O 1
ATOM 1792 N N . LYS A 1 232 ? 22.376 7.973 46.627 1.00 56.09 232 LYS A N 1
ATOM 1793 C CA . LYS A 1 232 ? 21.588 7.660 47.828 1.00 56.09 232 LYS A CA 1
ATOM 1794 C C . LY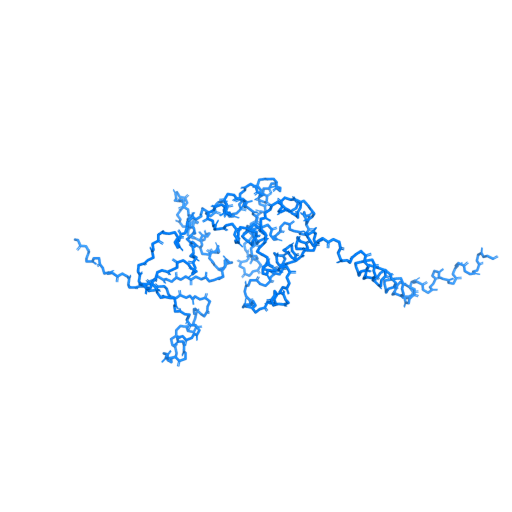S A 1 232 ? 22.394 7.836 49.124 1.00 56.09 232 LYS A C 1
ATOM 1796 O O . LYS A 1 232 ? 21.887 8.404 50.089 1.00 56.09 232 LYS A O 1
ATOM 1801 N N . GLN A 1 233 ? 23.675 7.456 49.112 1.00 55.69 233 GLN A N 1
ATOM 1802 C CA . GLN A 1 233 ? 24.596 7.710 50.230 1.00 55.69 233 GLN A CA 1
ATOM 1803 C C . GLN A 1 233 ? 24.869 9.204 50.456 1.00 55.69 233 GLN A C 1
ATOM 1805 O O . GLN A 1 233 ? 24.978 9.633 51.602 1.00 55.69 233 GLN A O 1
ATOM 1810 N N . PHE A 1 234 ? 24.945 10.016 49.395 1.00 51.75 234 PHE A N 1
ATOM 1811 C CA . PHE A 1 234 ? 25.131 11.465 49.539 1.00 51.75 234 PHE A CA 1
ATOM 1812 C C . PHE A 1 234 ? 23.893 12.175 50.106 1.00 51.75 234 PHE A C 1
ATOM 1814 O O . PHE A 1 234 ? 24.047 13.116 50.881 1.00 51.75 234 PHE A O 1
ATOM 1821 N N . SER A 1 235 ? 22.676 11.724 49.778 1.00 54.84 235 SER A N 1
ATOM 1822 C CA . SER A 1 235 ? 21.443 12.309 50.328 1.00 54.84 235 SER A CA 1
ATOM 1823 C C . SER A 1 235 ? 21.219 12.005 51.813 1.00 54.84 235 SER A C 1
ATOM 1825 O O . SER A 1 235 ? 20.650 12.831 52.519 1.00 54.84 235 SER A O 1
ATOM 1827 N N . GLU A 1 236 ? 21.692 10.856 52.302 1.00 58.91 236 GLU A N 1
ATOM 1828 C CA . GLU A 1 236 ? 21.548 10.448 53.710 1.00 58.91 236 GLU A CA 1
ATOM 1829 C C . GLU A 1 236 ? 22.595 11.091 54.638 1.00 58.91 236 GLU A C 1
ATOM 1831 O O . GLU A 1 236 ? 22.394 11.136 55.845 1.00 58.91 236 GLU A O 1
ATOM 1836 N N . LEU A 1 237 ? 23.688 11.632 54.088 1.00 55.47 237 LEU A N 1
ATOM 1837 C CA . LEU A 1 237 ? 24.726 12.353 54.842 1.00 55.47 237 LEU A CA 1
ATOM 1838 C C . LEU A 1 237 ? 24.476 13.871 54.939 1.00 55.47 237 LEU A C 1
ATOM 1840 O O . LEU A 1 237 ? 25.233 14.573 55.609 1.00 55.47 237 LEU A O 1
ATOM 1844 N N . GLY A 1 238 ? 23.449 14.381 54.251 1.00 52.78 238 GLY A N 1
ATOM 1845 C CA . GLY A 1 238 ? 23.091 15.804 54.203 1.00 52.78 238 GLY A CA 1
ATOM 1846 C C . GLY A 1 238 ? 21.809 16.184 54.953 1.00 52.78 238 GLY A C 1
ATOM 1847 O O . GLY A 1 238 ? 21.355 17.317 54.798 1.00 52.78 238 GLY A O 1
ATOM 1848 N N . SER A 1 239 ? 21.217 15.259 55.719 1.00 47.09 239 SER A N 1
ATOM 1849 C CA . SER A 1 239 ? 20.083 15.494 56.636 1.00 47.09 239 SER A CA 1
ATOM 1850 C C . SER A 1 239 ? 20.512 15.241 58.076 1.00 47.09 239 SER A C 1
ATOM 1852 O O . SER A 1 239 ? 20.015 15.964 58.965 1.00 47.09 239 SER A O 1
#

Secondary structure (DSSP, 8-state):
--------EEEEES-HHHHHHHHHHHHHH-TTS--EEEEE-GGG--TTEEEEEHHHHHHHSTTTTTT-TTEEEEEE---TTSEEEEEHHHHHHHTTT-S-GGGT----------HHHHHHHHHHHHTTS-HHHHHHHHHHHTGGGHHHHHHHHHHHHTTS---GGGGS-TT------TTSHHHHHHHHHHHHHHHHHHS-S--TTHHHHHHHHHHHHHHHHHHTSHHHHHHHHHHHT--